Protein AF-A0A5N5SNB0-F1 (afdb_monomer)

Solvent-accessible surface area (backbone atoms only — not comparable to full-atom values): 13650 Å² total; per-residue (Å²): 112,69,72,57,53,54,50,53,53,57,53,58,74,69,56,82,85,88,72,93,45,76,72,58,52,55,52,52,52,50,53,50,48,53,51,53,52,51,54,50,52,39,61,77,66,71,46,56,80,65,54,62,80,66,55,84,82,55,70,69,68,52,46,54,53,51,50,50,51,45,50,52,47,47,58,53,49,76,74,45,53,74,69,44,54,53,51,50,52,55,52,50,61,67,44,28,79,86,66,79,68,40,37,44,65,69,38,56,52,67,38,74,81,45,65,77,42,73,55,48,64,49,55,49,59,66,26,23,80,85,70,80,73,42,31,36,64,67,32,49,52,56,49,54,50,51,26,30,81,86,46,55,64,64,62,35,50,51,53,58,46,52,59,37,23,80,86,69,81,64,43,33,41,64,67,36,49,43,52,52,49,41,52,73,55,51,84,81,53,55,68,72,60,48,48,55,50,45,56,52,50,43,67,72,45,33,81,87,71,82,74,35,35,42,65,70,36,46,43,67,70,52,60,85,48,69,60,55,72,70,51,51,50,95,118

Radius of gyration: 24.6 Å; Cα contacts (8 Å, |Δi|>4): 161; chains: 1; bounding box: 55×51×59 Å

Mean predicted aligned error: 15.31 Å

pLDDT: mean 74.19, std 20.8, range [33.09, 97.38]

Organism: NCBI:txid96803

Foldseek 3Di:
DVVVVVVVVVVVVPDDDPDDDPVVVVVVVVVLVVVVVVVVVCVVVVVVVVVVVPPPDQPPPVVCVSVVVCVVVVVVCVLAPPVRLVVLVVVQVVLPPVPPQWHAPVSVCVDVVLVPPLLNVLLQCQLCPVRPRTHHSVSSVVSVSLQAPPHDLLSVLVSVVSSQVPVPPQWRALVSQLVSVCSVCPPVDDSVVSSVVSQVVQVVQPPVPPRIHGSVSSCVVCVPDCVSVVSHDDD

Structure (mmCIF, N/CA/C/O backbone):
data_AF-A0A5N5SNB0-F1
#
_entry.id   AF-A0A5N5SNB0-F1
#
loop_
_atom_site.group_PDB
_atom_site.id
_atom_site.type_symbol
_atom_site.label_atom_id
_atom_site.label_alt_id
_atom_site.label_comp_id
_atom_site.label_asym_id
_atom_site.label_entity_id
_atom_site.label_seq_id
_atom_site.pdbx_PDB_ins_code
_atom_site.Cartn_x
_atom_site.Cartn_y
_atom_site.Cartn_z
_atom_site.occupancy
_atom_site.B_iso_or_equiv
_atom_site.auth_seq_id
_atom_site.auth_comp_id
_atom_site.auth_asym_id
_atom_site.auth_atom_id
_atom_site.pdbx_PDB_model_num
ATOM 1 N N . MET A 1 1 ? 34.667 -14.784 -41.030 1.00 40.84 1 MET A N 1
ATOM 2 C CA . MET A 1 1 ? 33.613 -15.055 -40.026 1.00 40.84 1 MET A CA 1
ATOM 3 C C . MET A 1 1 ? 34.198 -15.399 -38.649 1.00 40.84 1 MET A C 1
ATOM 5 O O . MET A 1 1 ? 33.886 -14.697 -37.699 1.00 40.84 1 MET A O 1
ATOM 9 N N . PHE A 1 2 ? 35.129 -16.360 -38.533 1.00 33.09 2 PHE A N 1
ATOM 10 C CA . PHE A 1 2 ? 35.811 -16.705 -37.265 1.00 33.09 2 PHE A CA 1
ATOM 11 C C . PHE A 1 2 ? 36.630 -15.559 -36.624 1.00 33.09 2 PHE A C 1
ATOM 13 O O . PHE A 1 2 ? 36.506 -15.313 -35.428 1.00 33.09 2 PHE A O 1
ATOM 20 N N . CYS A 1 3 ? 37.387 -14.775 -37.406 1.00 33.16 3 CYS A N 1
ATOM 21 C CA . CYS A 1 3 ? 38.127 -13.605 -36.888 1.00 33.16 3 CYS A CA 1
ATOM 22 C C . CYS A 1 3 ? 37.228 -12.498 -36.306 1.00 33.16 3 CYS A C 1
ATOM 24 O O . CYS A 1 3 ? 37.671 -11.714 -35.467 1.00 33.16 3 CYS A O 1
ATOM 26 N N . SER A 1 4 ? 35.977 -12.423 -36.762 1.00 39.62 4 SER A N 1
ATOM 27 C CA . SER A 1 4 ? 35.008 -11.408 -36.346 1.00 39.62 4 SER A CA 1
ATOM 28 C C . SER A 1 4 ? 34.413 -11.748 -34.977 1.00 39.62 4 SER A C 1
ATOM 30 O O . SER A 1 4 ? 34.271 -10.867 -34.133 1.00 39.62 4 SER A O 1
ATOM 32 N N . LEU A 1 5 ? 34.147 -13.037 -34.736 1.00 39.22 5 LEU A N 1
ATOM 33 C CA . LEU A 1 5 ? 33.628 -13.548 -33.466 1.00 39.22 5 LEU A CA 1
ATOM 34 C C . LEU A 1 5 ? 34.695 -13.500 -32.361 1.00 39.22 5 LEU A C 1
ATOM 36 O O . LEU A 1 5 ? 34.414 -13.053 -31.253 1.00 39.22 5 LEU A O 1
ATOM 40 N N . GLN A 1 6 ? 35.940 -13.871 -32.687 1.00 39.16 6 GLN A N 1
ATOM 41 C CA . GLN A 1 6 ? 37.065 -13.805 -31.749 1.00 39.16 6 GLN A CA 1
ATOM 42 C C . GLN A 1 6 ? 37.323 -12.357 -31.302 1.00 39.16 6 GLN A C 1
ATOM 44 O O . GLN A 1 6 ? 37.472 -12.104 -30.114 1.00 39.16 6 GLN A O 1
ATOM 49 N N . ARG A 1 7 ? 37.299 -11.382 -32.228 1.00 40.72 7 ARG A N 1
ATOM 50 C CA . ARG A 1 7 ? 37.413 -9.954 -31.876 1.00 40.72 7 ARG A CA 1
ATOM 51 C C . ARG A 1 7 ? 36.266 -9.486 -30.992 1.00 40.72 7 ARG A C 1
ATOM 53 O O . ARG A 1 7 ? 36.529 -8.801 -30.014 1.00 40.72 7 ARG A O 1
ATOM 60 N N . ALA A 1 8 ? 35.029 -9.877 -31.297 1.00 41.31 8 ALA A N 1
ATOM 61 C CA . ALA A 1 8 ? 33.869 -9.496 -30.494 1.00 41.31 8 ALA A CA 1
ATOM 62 C C . ALA A 1 8 ? 33.970 -10.009 -29.044 1.00 41.31 8 ALA A C 1
ATOM 64 O O . ALA A 1 8 ? 33.675 -9.266 -28.109 1.00 41.31 8 ALA A O 1
ATOM 65 N N . LEU A 1 9 ? 34.466 -11.235 -28.849 1.00 40.44 9 LEU A N 1
ATOM 66 C CA . LEU A 1 9 ? 34.679 -11.833 -27.527 1.00 40.44 9 LEU A CA 1
ATOM 67 C C . LEU A 1 9 ? 35.846 -11.180 -26.765 1.00 40.44 9 LEU A C 1
ATOM 69 O O . LEU A 1 9 ? 35.719 -10.890 -25.575 1.00 40.44 9 LEU A O 1
ATOM 73 N N . THR A 1 10 ? 36.955 -10.860 -27.439 1.00 40.66 10 THR A N 1
ATOM 74 C CA . THR A 1 10 ? 38.099 -10.174 -26.809 1.00 40.66 10 THR A CA 1
ATOM 75 C C . THR A 1 10 ? 37.777 -8.722 -26.445 1.00 40.66 10 THR A C 1
ATOM 77 O O . THR A 1 10 ? 38.278 -8.212 -25.443 1.00 40.66 10 THR A O 1
ATOM 80 N N . THR A 1 11 ? 36.925 -8.048 -27.222 1.00 41.19 11 THR A N 1
ATOM 81 C CA . THR A 1 11 ? 36.431 -6.703 -26.895 1.00 41.19 11 THR A CA 1
ATOM 82 C C . THR A 1 11 ? 35.466 -6.742 -25.708 1.00 41.19 11 THR A C 1
ATOM 84 O O . THR A 1 11 ? 35.574 -5.898 -24.823 1.00 41.19 11 THR A O 1
ATOM 87 N N . ALA A 1 12 ? 34.602 -7.760 -25.620 1.00 39.72 12 ALA A N 1
ATOM 88 C CA . ALA A 1 12 ? 33.694 -7.951 -24.487 1.00 39.72 12 ALA A CA 1
ATOM 89 C C . ALA A 1 12 ? 34.433 -8.225 -23.162 1.00 39.72 12 ALA A C 1
ATOM 91 O O . ALA A 1 12 ? 34.017 -7.730 -22.118 1.00 39.72 12 ALA A O 1
ATOM 92 N N . SER A 1 13 ? 35.567 -8.934 -23.200 1.00 37.72 13 SER A N 1
ATOM 93 C CA . SER A 1 13 ? 36.405 -9.197 -22.017 1.00 37.72 13 SER A CA 1
ATOM 94 C C . SER A 1 13 ? 37.092 -7.948 -21.443 1.00 37.72 13 SER A C 1
ATOM 96 O O . SER A 1 13 ? 37.560 -7.994 -20.308 1.00 37.72 13 SER A O 1
ATOM 98 N N . LYS A 1 14 ? 37.196 -6.855 -22.210 1.00 37.34 14 LYS A N 1
ATOM 99 C CA . LYS A 1 14 ? 37.864 -5.607 -21.794 1.00 37.34 14 LYS A CA 1
ATOM 100 C C . LYS A 1 14 ? 36.894 -4.536 -21.286 1.00 37.34 14 LYS A C 1
ATOM 102 O O . LYS A 1 14 ? 37.337 -3.485 -20.829 1.00 37.34 14 LYS A O 1
ATOM 107 N N . CYS A 1 15 ? 35.585 -4.770 -21.373 1.00 37.84 15 CYS A N 1
ATOM 108 C CA . CYS A 1 15 ? 34.585 -3.812 -20.916 1.00 37.84 15 CYS A CA 1
ATOM 109 C C . CYS A 1 15 ? 34.416 -3.904 -19.399 1.00 37.84 15 CYS A C 1
ATOM 111 O O . CYS A 1 15 ? 33.923 -4.897 -18.885 1.00 37.84 15 CYS A O 1
ATOM 113 N N . ASN A 1 16 ? 34.807 -2.849 -18.686 1.00 37.53 16 ASN A N 1
ATOM 114 C CA . ASN A 1 16 ? 34.641 -2.757 -17.240 1.00 37.53 16 ASN A CA 1
ATOM 115 C C . ASN A 1 16 ? 33.139 -2.761 -16.871 1.00 37.53 16 ASN A C 1
ATOM 117 O O . ASN A 1 16 ? 32.352 -1.983 -17.418 1.00 37.53 16 ASN A O 1
ATOM 121 N N . PHE A 1 17 ? 32.735 -3.680 -15.989 1.00 46.22 17 PHE A N 1
ATOM 122 C CA . PHE A 1 17 ? 31.348 -4.142 -15.816 1.00 46.22 17 PHE A CA 1
ATOM 123 C C . PHE A 1 17 ? 30.508 -3.345 -14.796 1.00 46.22 17 PHE A C 1
ATOM 125 O O . PHE A 1 17 ? 29.392 -3.756 -14.483 1.00 46.22 17 PHE A O 1
ATOM 132 N N . SER A 1 18 ? 31.003 -2.208 -14.304 1.00 34.19 18 SER A N 1
ATOM 133 C CA . SER A 1 18 ? 30.496 -1.519 -13.105 1.00 34.19 18 SER A CA 1
ATOM 134 C C . SER A 1 18 ? 29.431 -0.431 -13.320 1.00 34.19 18 SER A C 1
ATOM 136 O O . SER A 1 18 ? 29.100 0.266 -12.373 1.00 34.19 18 SER A O 1
ATOM 138 N N . THR A 1 19 ? 28.869 -0.250 -14.521 1.00 36.38 19 THR A N 1
ATOM 139 C CA . THR A 1 19 ? 27.839 0.790 -14.754 1.00 36.38 19 THR A CA 1
ATOM 140 C C . THR A 1 19 ? 26.625 0.239 -15.501 1.00 36.38 19 THR A C 1
ATOM 142 O O . THR A 1 19 ? 26.726 -0.176 -16.661 1.00 36.38 19 THR A O 1
ATOM 145 N N . PHE A 1 20 ? 25.476 0.222 -14.818 1.00 44.16 20 PHE A N 1
ATOM 146 C CA . PHE A 1 20 ? 24.170 -0.150 -15.358 1.00 44.16 20 PHE A CA 1
ATOM 147 C C . PHE A 1 20 ? 23.554 1.059 -16.067 1.00 44.16 20 PHE A C 1
ATOM 149 O O . PHE A 1 20 ? 23.112 2.007 -15.441 1.00 44.16 20 PHE A O 1
ATOM 156 N N . SER A 1 21 ? 23.558 1.025 -17.398 1.00 36.56 21 SER A N 1
ATOM 157 C CA . SER A 1 21 ? 22.811 1.954 -18.248 1.00 36.56 21 SER A CA 1
ATOM 158 C C . SER A 1 21 ? 21.893 1.126 -19.160 1.00 36.56 21 SER A C 1
ATOM 160 O O . SER A 1 21 ? 22.327 0.056 -19.617 1.00 36.56 21 SER A O 1
ATOM 162 N N . PRO A 1 22 ? 20.658 1.577 -19.455 1.00 42.44 22 PRO A N 1
ATOM 163 C CA . PRO A 1 22 ? 19.682 0.844 -20.271 1.00 42.44 22 PRO A CA 1
ATOM 164 C C . PRO A 1 22 ? 20.228 0.387 -21.634 1.00 42.44 22 PRO A C 1
ATOM 166 O O . PRO A 1 22 ? 19.927 -0.715 -22.098 1.00 42.44 22 PRO A O 1
ATOM 169 N N . ASP A 1 23 ? 21.113 1.179 -22.240 1.00 40.00 23 ASP A N 1
ATOM 170 C CA . ASP A 1 23 ? 21.714 0.869 -23.542 1.00 40.00 23 ASP A CA 1
ATOM 171 C C . ASP A 1 23 ? 22.715 -0.298 -23.461 1.00 40.00 23 ASP A C 1
ATOM 173 O O . ASP A 1 23 ? 22.852 -1.094 -24.396 1.00 40.00 23 ASP A O 1
ATOM 177 N N . LYS A 1 24 ? 23.369 -0.474 -22.305 1.00 40.00 24 LYS A N 1
ATOM 178 C CA . LYS A 1 24 ? 24.275 -1.603 -22.041 1.00 40.00 24 LYS A CA 1
ATOM 179 C C . LYS A 1 24 ? 23.510 -2.892 -21.738 1.00 40.00 24 LYS A C 1
ATOM 181 O O . LYS A 1 24 ? 23.997 -3.966 -22.088 1.00 40.00 24 LYS A O 1
ATOM 186 N N . ILE A 1 25 ? 22.313 -2.803 -21.151 1.00 44.00 25 ILE A N 1
ATOM 187 C CA . ILE A 1 25 ? 21.409 -3.952 -20.963 1.00 44.00 25 ILE A CA 1
ATOM 188 C C . ILE A 1 25 ? 20.973 -4.483 -22.331 1.00 44.00 25 ILE A C 1
ATOM 190 O O . ILE A 1 25 ? 21.093 -5.675 -22.594 1.00 44.00 25 ILE A O 1
ATOM 194 N N . PHE A 1 26 ? 20.595 -3.596 -23.252 1.00 40.91 26 PHE A N 1
ATOM 195 C CA . PHE A 1 26 ? 20.167 -3.986 -24.597 1.00 40.91 26 PHE A CA 1
ATOM 196 C C . PHE A 1 26 ? 21.279 -4.683 -25.401 1.00 40.91 26 PHE A C 1
ATOM 198 O O . PHE A 1 26 ? 21.030 -5.653 -26.124 1.00 40.91 26 PHE A O 1
ATOM 205 N N . LEU A 1 27 ? 22.530 -4.231 -25.247 1.00 41.88 27 LEU A N 1
ATOM 206 C CA . LEU A 1 27 ? 23.689 -4.876 -25.868 1.00 41.88 27 LEU A CA 1
ATOM 207 C C . LEU A 1 27 ? 23.992 -6.248 -25.236 1.00 41.88 27 LEU A C 1
ATOM 209 O O . LEU A 1 27 ? 24.298 -7.196 -25.964 1.00 41.88 27 LEU A O 1
ATOM 213 N N . ARG A 1 28 ? 23.837 -6.381 -23.908 1.00 46.88 28 ARG A N 1
ATOM 214 C CA . ARG A 1 28 ? 23.937 -7.666 -23.188 1.00 46.88 28 ARG A CA 1
ATOM 215 C C . ARG A 1 28 ? 22.891 -8.666 -23.694 1.00 46.88 28 ARG A C 1
ATOM 217 O O . ARG A 1 28 ? 23.252 -9.801 -24.001 1.00 46.88 28 ARG A O 1
ATOM 224 N N . THR A 1 29 ? 21.643 -8.241 -23.896 1.00 49.00 29 THR A N 1
ATOM 225 C CA . THR A 1 29 ? 20.561 -9.100 -24.413 1.00 49.00 29 THR A CA 1
ATOM 226 C C . THR A 1 29 ? 20.799 -9.526 -25.862 1.00 49.00 29 THR A C 1
ATOM 228 O O . THR A 1 29 ? 20.562 -10.683 -26.206 1.00 49.00 29 THR A O 1
ATOM 231 N N . LYS A 1 30 ? 21.344 -8.644 -26.714 1.00 45.22 30 LYS A N 1
ATOM 232 C CA . LYS A 1 30 ? 21.687 -8.987 -28.107 1.00 45.22 30 LYS A CA 1
ATOM 233 C C . LYS A 1 30 ? 22.795 -10.032 -28.203 1.00 45.22 30 LYS A C 1
ATOM 235 O O . LYS A 1 30 ? 22.678 -10.954 -29.003 1.00 45.22 30 LYS A O 1
ATOM 240 N N . ILE A 1 31 ? 23.848 -9.917 -27.392 1.00 52.97 31 ILE A N 1
ATOM 241 C CA . ILE A 1 31 ? 24.943 -10.901 -27.381 1.00 52.97 31 ILE A CA 1
ATOM 242 C C . ILE A 1 31 ? 24.425 -12.260 -26.897 1.00 52.97 31 ILE A C 1
ATOM 244 O O . ILE A 1 31 ? 24.701 -13.275 -27.533 1.00 52.97 31 ILE A O 1
ATOM 248 N N . ILE A 1 32 ? 23.614 -12.278 -25.836 1.00 53.16 32 ILE A N 1
ATOM 249 C CA . ILE A 1 32 ? 23.007 -13.509 -25.311 1.00 53.16 32 ILE A CA 1
ATOM 250 C C . ILE A 1 32 ? 22.068 -14.140 -26.350 1.00 53.16 32 ILE A C 1
ATOM 252 O O . ILE A 1 32 ? 22.183 -15.333 -26.611 1.00 53.16 32 ILE A O 1
ATOM 256 N N . MET A 1 33 ? 21.217 -13.359 -27.026 1.00 48.81 33 MET A N 1
ATOM 257 C CA . MET A 1 33 ? 20.356 -13.870 -28.102 1.00 48.81 33 MET A CA 1
ATOM 258 C C . MET A 1 33 ? 21.150 -14.452 -29.273 1.00 48.81 33 MET A C 1
ATOM 260 O O . MET A 1 33 ? 20.787 -15.512 -29.775 1.00 48.81 33 MET A O 1
ATOM 264 N N . VAL A 1 34 ? 22.237 -13.803 -29.704 1.00 59.25 34 VAL A N 1
ATOM 265 C CA . VAL A 1 34 ? 23.088 -14.320 -30.790 1.00 59.25 34 VAL A CA 1
ATOM 266 C C . VAL A 1 34 ? 23.732 -15.646 -30.386 1.00 59.25 34 VAL A C 1
ATOM 268 O O . VAL A 1 34 ? 23.754 -16.580 -31.186 1.00 59.25 34 VAL A O 1
ATOM 271 N N . VAL A 1 35 ? 24.192 -15.766 -29.138 1.00 60.50 35 VAL A N 1
ATOM 272 C CA . VAL A 1 35 ? 24.746 -17.020 -28.608 1.00 60.50 35 VAL A CA 1
ATOM 273 C C . VAL A 1 35 ? 23.659 -18.099 -28.531 1.00 60.50 35 VAL A C 1
ATOM 275 O O . VAL A 1 35 ? 23.868 -19.201 -29.030 1.00 60.50 35 VAL A O 1
ATOM 278 N N . CYS A 1 36 ? 22.470 -17.793 -28.009 1.00 54.59 36 CYS A N 1
ATOM 279 C CA . CYS A 1 36 ? 21.357 -18.744 -27.928 1.00 54.59 36 CYS A CA 1
ATOM 280 C C . CYS A 1 36 ? 20.865 -19.210 -29.310 1.00 54.59 36 CYS A C 1
ATOM 282 O O . CYS A 1 36 ? 20.613 -20.399 -29.500 1.00 54.59 36 CYS A O 1
ATOM 284 N N . LEU A 1 37 ? 20.763 -18.307 -30.293 1.00 54.84 37 LEU A N 1
ATOM 285 C CA . LEU A 1 37 ? 20.384 -18.647 -31.669 1.00 54.84 37 LEU A CA 1
ATOM 286 C C . LEU A 1 37 ? 21.449 -19.503 -32.357 1.00 54.84 37 LEU A C 1
ATOM 288 O O . LEU A 1 37 ? 21.103 -20.442 -33.070 1.00 54.84 37 LEU A O 1
ATOM 292 N N . TYR A 1 38 ? 22.730 -19.230 -32.104 1.00 61.00 38 TYR A N 1
ATOM 293 C CA . TYR A 1 38 ? 23.832 -20.043 -32.612 1.00 61.00 38 TYR A CA 1
ATOM 294 C C . TYR A 1 38 ? 23.791 -21.469 -32.043 1.00 61.00 38 TYR A C 1
ATOM 296 O O . TYR A 1 38 ? 23.872 -22.433 -32.800 1.00 61.00 38 TYR A O 1
ATOM 304 N N . TYR A 1 39 ? 23.563 -21.624 -30.735 1.00 53.59 39 TYR A N 1
ATOM 305 C CA . TYR A 1 39 ? 23.406 -22.946 -30.118 1.00 53.59 39 TYR A CA 1
ATOM 306 C C . TYR A 1 39 ? 22.156 -23.686 -30.620 1.00 53.59 39 TYR A C 1
ATOM 308 O O . TYR A 1 39 ? 22.228 -24.883 -30.892 1.00 53.59 39 TYR A O 1
ATOM 316 N N . LYS A 1 40 ? 21.032 -22.984 -30.822 1.00 55.12 40 LYS A N 1
ATOM 317 C CA . LYS A 1 40 ? 19.804 -23.560 -31.400 1.00 55.12 40 LYS A CA 1
ATOM 318 C C . LYS A 1 40 ? 20.008 -24.034 -32.843 1.00 55.12 40 LYS A C 1
ATOM 320 O O . LYS A 1 40 ? 19.566 -25.128 -33.186 1.00 55.12 40 LYS A O 1
ATOM 325 N N . TYR A 1 41 ? 20.711 -23.247 -33.659 1.00 59.81 41 TYR A N 1
ATOM 326 C CA . TYR A 1 41 ? 21.074 -23.597 -35.035 1.00 59.81 41 TYR A CA 1
ATOM 327 C C . TYR A 1 41 ? 21.956 -24.851 -35.092 1.00 59.81 41 TYR A C 1
ATOM 329 O O . TYR A 1 41 ? 21.678 -25.775 -35.853 1.00 59.81 41 TYR A O 1
ATOM 337 N N . LEU A 1 42 ? 22.981 -24.924 -34.235 1.00 53.59 42 LEU A N 1
ATOM 338 C CA . LEU A 1 42 ? 23.864 -26.091 -34.155 1.00 53.59 42 LEU A CA 1
ATOM 339 C C . LEU A 1 42 ? 23.107 -27.373 -33.767 1.00 53.59 42 LEU A C 1
ATOM 341 O O . LEU A 1 42 ? 23.396 -28.440 -34.309 1.00 53.59 42 LEU A O 1
ATOM 345 N N . TYR A 1 43 ? 22.113 -27.264 -32.881 1.00 51.19 43 TYR A N 1
ATOM 346 C CA . TYR A 1 43 ? 21.287 -28.395 -32.451 1.00 51.19 43 TYR A CA 1
ATOM 347 C C . TYR A 1 43 ? 20.298 -28.858 -33.534 1.00 51.19 43 TYR A C 1
ATOM 349 O O . TYR A 1 43 ? 20.149 -30.056 -33.762 1.00 51.19 43 TYR A O 1
ATOM 357 N N . GLN A 1 44 ? 19.651 -27.923 -34.242 1.00 51.53 44 GLN A N 1
ATOM 358 C CA . GLN A 1 44 ? 18.681 -28.228 -35.306 1.00 51.53 44 GLN A CA 1
ATOM 359 C C . GLN A 1 44 ? 19.298 -28.851 -36.562 1.00 51.53 44 GLN A C 1
ATOM 361 O O . GLN A 1 44 ? 18.579 -29.448 -37.360 1.00 51.53 44 GLN A O 1
ATOM 366 N N . HIS A 1 45 ? 20.605 -28.708 -36.769 1.00 62.53 45 HIS A N 1
ATOM 367 C CA . HIS A 1 45 ? 21.301 -29.265 -37.932 1.00 62.53 45 HIS A CA 1
ATOM 368 C C . HIS A 1 45 ? 22.199 -30.454 -37.586 1.00 62.53 45 HIS A C 1
ATOM 370 O O . HIS A 1 45 ? 23.086 -30.798 -38.362 1.00 62.53 45 HIS A O 1
ATOM 376 N N . SER A 1 46 ? 21.967 -31.093 -36.430 1.00 51.75 46 SER A N 1
ATOM 377 C CA . SER A 1 46 ? 22.698 -32.285 -35.975 1.00 51.75 46 SER A CA 1
ATOM 378 C C . SER A 1 46 ? 24.226 -32.121 -36.008 1.00 51.75 46 SER A C 1
ATOM 380 O O . SER A 1 46 ? 24.961 -33.102 -36.082 1.00 51.75 46 SER A O 1
ATOM 382 N N . LEU A 1 47 ? 24.723 -30.884 -35.864 1.00 55.00 47 LEU A N 1
ATOM 383 C CA . LEU A 1 47 ? 26.150 -30.552 -35.748 1.00 55.00 47 LEU A CA 1
ATOM 384 C C . LEU A 1 47 ? 26.680 -30.804 -34.321 1.00 55.00 47 LEU A C 1
ATOM 386 O O . LEU A 1 47 ? 27.697 -30.244 -33.914 1.00 55.00 47 LEU A O 1
ATOM 390 N N . ALA A 1 48 ? 26.007 -31.683 -33.571 1.00 49.31 48 ALA A N 1
ATOM 391 C CA . ALA A 1 48 ? 26.370 -32.146 -32.237 1.00 49.31 48 ALA A CA 1
ATOM 392 C C . ALA A 1 48 ? 27.852 -32.554 -32.073 1.00 49.31 48 ALA A C 1
ATOM 394 O O . ALA A 1 48 ? 28.437 -32.158 -31.065 1.00 49.31 48 ALA A O 1
ATOM 395 N N . PRO A 1 49 ? 28.521 -33.229 -33.036 1.00 50.38 49 PRO A N 1
ATOM 396 C CA . PRO A 1 49 ? 29.934 -33.586 -32.866 1.00 50.38 49 PRO A CA 1
ATOM 397 C C . PRO A 1 49 ? 30.903 -32.386 -32.858 1.00 50.38 49 PRO A C 1
ATOM 399 O O . PRO A 1 49 ? 32.040 -32.525 -32.419 1.00 50.38 49 PRO A O 1
ATOM 402 N N . TYR A 1 50 ? 30.480 -31.185 -33.277 1.00 49.75 50 TYR A N 1
ATOM 403 C CA . TYR A 1 50 ? 31.286 -29.960 -33.142 1.00 49.75 50 TYR A CA 1
ATOM 404 C C . TYR A 1 50 ? 31.109 -29.259 -31.782 1.00 49.75 50 TYR A C 1
ATOM 406 O O . TYR A 1 50 ? 31.920 -28.401 -31.429 1.00 49.75 50 TYR A O 1
ATOM 414 N N . ILE A 1 51 ? 30.082 -29.627 -31.006 1.00 48.44 51 ILE A N 1
ATOM 415 C CA . ILE A 1 51 ? 29.830 -29.103 -29.652 1.00 48.44 51 ILE A CA 1
ATOM 416 C C . ILE A 1 51 ? 30.841 -29.695 -28.654 1.00 48.44 51 ILE A C 1
ATOM 418 O O . ILE A 1 51 ? 31.302 -28.991 -27.754 1.00 48.44 51 ILE A O 1
ATOM 422 N N . GLU A 1 52 ? 31.268 -30.946 -28.854 1.00 45.62 52 GLU A N 1
ATOM 423 C CA . GLU A 1 52 ? 32.225 -31.628 -27.968 1.00 45.62 52 GLU A CA 1
ATOM 424 C C . GLU A 1 52 ? 33.634 -31.015 -27.995 1.00 45.62 52 GLU A C 1
ATOM 426 O O . GLU A 1 52 ? 34.305 -30.976 -26.965 1.00 45.62 52 GLU A O 1
ATOM 431 N N . ILE A 1 53 ? 34.065 -30.436 -29.123 1.00 48.78 53 ILE A N 1
ATOM 432 C CA . ILE A 1 53 ? 35.408 -29.840 -29.258 1.00 48.78 53 ILE A CA 1
ATOM 433 C C . ILE A 1 53 ? 35.552 -28.555 -28.417 1.00 48.78 53 ILE A C 1
ATOM 435 O O . ILE A 1 53 ? 36.643 -28.225 -27.958 1.00 48.78 53 ILE A O 1
ATOM 439 N N . TYR A 1 54 ? 34.452 -27.845 -28.147 1.00 45.72 54 TYR A N 1
ATOM 440 C CA . TYR A 1 54 ? 34.453 -26.597 -27.370 1.00 45.72 54 TYR A CA 1
ATOM 441 C C . TYR A 1 54 ? 34.123 -26.792 -25.878 1.00 45.72 54 TYR A C 1
ATOM 443 O O . TYR A 1 54 ? 34.073 -25.824 -25.113 1.00 45.72 54 TYR A O 1
ATOM 451 N N . SER A 1 55 ? 33.930 -28.038 -25.436 1.00 42.69 55 SER A N 1
ATOM 452 C CA . SER A 1 55 ? 33.399 -28.369 -24.109 1.00 42.69 55 SER A CA 1
ATOM 453 C C . SER A 1 55 ? 34.415 -28.295 -22.955 1.00 42.69 55 SER A C 1
ATOM 455 O O . SER A 1 55 ? 34.011 -28.438 -21.799 1.00 42.69 55 SER A O 1
ATOM 457 N N . SER A 1 56 ? 35.713 -28.068 -23.189 1.00 48.22 56 SER A N 1
ATOM 458 C CA . SER A 1 56 ? 36.715 -28.246 -22.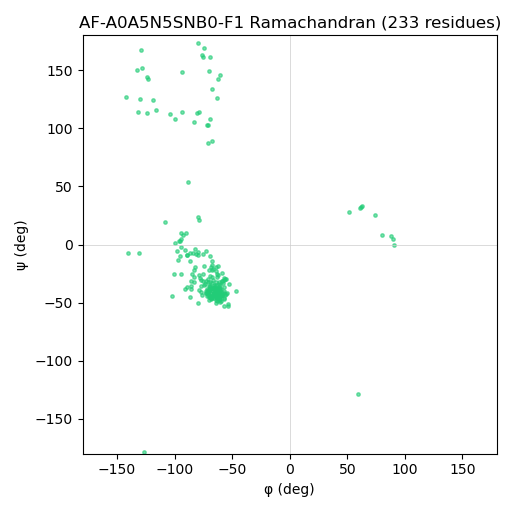121 1.00 48.22 56 SER A CA 1
ATOM 459 C C . SER A 1 56 ? 37.107 -26.997 -21.320 1.00 48.22 56 SER A C 1
ATOM 461 O O . SER A 1 56 ? 37.991 -27.117 -20.476 1.00 48.22 56 SER A O 1
ATOM 463 N N . LEU A 1 57 ? 36.498 -25.815 -21.515 1.00 47.41 57 LEU A N 1
ATOM 464 C CA . LEU A 1 57 ? 36.953 -24.623 -20.764 1.00 47.41 57 LEU A CA 1
ATOM 465 C C . LEU A 1 57 ? 35.885 -23.644 -20.244 1.00 47.41 57 LEU A C 1
ATOM 467 O O . LEU A 1 57 ? 36.228 -22.743 -19.489 1.00 47.41 57 LEU A O 1
ATOM 471 N N . ILE A 1 58 ? 34.599 -23.785 -20.591 1.00 49.09 58 ILE A N 1
ATOM 472 C CA . ILE A 1 58 ? 33.592 -22.736 -20.289 1.00 49.09 58 ILE A CA 1
ATOM 473 C C . ILE A 1 58 ? 32.310 -23.266 -19.612 1.00 49.09 58 ILE A C 1
ATOM 475 O O . ILE A 1 58 ? 31.480 -22.498 -19.132 1.00 49.09 58 ILE A O 1
ATOM 479 N N . HIS A 1 59 ? 32.133 -24.580 -19.480 1.00 50.62 59 HIS A N 1
ATOM 480 C CA . HIS A 1 59 ? 30.779 -25.130 -19.364 1.00 50.62 59 HIS A CA 1
ATOM 481 C C . HIS A 1 59 ? 30.145 -25.190 -17.961 1.00 50.62 59 HIS A C 1
ATOM 483 O O . HIS A 1 59 ? 28.963 -25.494 -17.864 1.00 50.62 59 HIS A O 1
ATOM 489 N N . LYS A 1 60 ? 30.860 -24.888 -16.866 1.00 47.16 60 LYS A N 1
ATOM 490 C CA . LYS A 1 60 ? 30.271 -25.006 -15.509 1.00 47.16 60 LYS A CA 1
ATOM 491 C C . LYS A 1 60 ? 29.850 -23.673 -14.883 1.00 47.16 60 LYS A C 1
ATOM 493 O O . LYS A 1 60 ? 28.738 -23.574 -14.378 1.00 47.16 60 LYS A O 1
ATOM 498 N N . HIS A 1 61 ? 30.674 -22.630 -14.976 1.00 44.00 61 HIS A N 1
ATOM 499 C CA . HIS A 1 61 ? 30.351 -21.327 -14.373 1.00 44.00 61 HIS A CA 1
ATOM 500 C C . HIS A 1 61 ? 29.503 -20.426 -15.277 1.00 44.00 61 HIS A C 1
ATOM 502 O O . HIS A 1 61 ? 28.588 -19.757 -14.805 1.00 44.00 61 HIS A O 1
ATOM 508 N N . ILE A 1 62 ? 29.760 -20.439 -16.587 1.00 49.25 62 ILE A N 1
ATOM 509 C CA . ILE A 1 62 ? 29.018 -19.608 -17.542 1.00 49.25 62 ILE A CA 1
ATOM 510 C C . ILE A 1 62 ? 27.623 -20.186 -17.801 1.00 49.25 62 ILE A C 1
ATOM 512 O O . ILE A 1 62 ? 26.681 -19.420 -17.960 1.00 49.25 62 ILE A O 1
ATOM 516 N N . PHE A 1 63 ? 27.453 -21.510 -17.742 1.00 47.28 63 PHE A N 1
ATOM 517 C CA . PHE A 1 63 ? 26.134 -22.135 -17.847 1.00 47.28 63 PHE A CA 1
ATOM 518 C C . PHE A 1 63 ? 25.217 -21.720 -16.689 1.00 47.28 63 PHE A C 1
ATOM 520 O O . P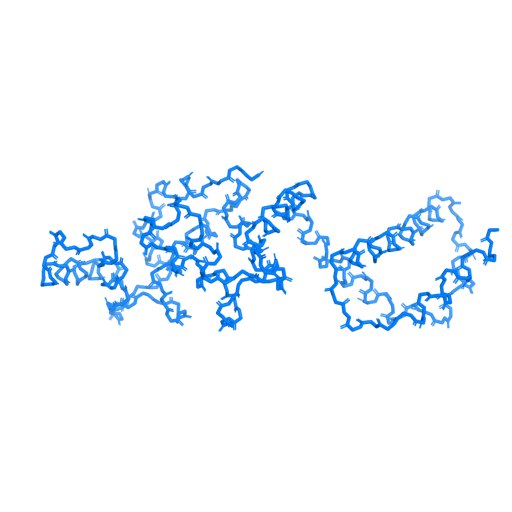HE A 1 63 ? 24.101 -21.298 -16.940 1.00 47.28 63 PHE A O 1
ATOM 527 N N . PHE A 1 64 ? 25.690 -21.722 -15.439 1.00 46.50 64 PHE A N 1
ATOM 528 C CA . PHE A 1 64 ? 24.875 -21.278 -14.299 1.00 46.50 64 PHE A CA 1
ATOM 529 C C . PHE A 1 64 ? 24.532 -19.782 -14.342 1.00 46.50 64 PHE A C 1
ATOM 531 O O . PHE A 1 64 ? 23.413 -19.401 -14.014 1.00 46.50 64 PHE A O 1
ATOM 538 N N . LEU A 1 65 ? 25.460 -18.933 -14.794 1.00 50.53 65 LEU A N 1
ATOM 539 C CA . LEU A 1 65 ? 25.221 -17.493 -14.924 1.00 50.53 65 LEU A CA 1
ATOM 540 C C . LEU A 1 65 ? 24.287 -17.159 -16.093 1.00 50.53 65 LEU A C 1
ATOM 542 O O . LEU A 1 65 ? 23.390 -16.336 -15.938 1.00 50.53 65 LEU A O 1
ATOM 546 N N . ILE A 1 66 ? 24.459 -17.813 -17.244 1.00 53.84 66 ILE A N 1
ATOM 547 C CA . ILE A 1 66 ? 23.598 -17.619 -18.416 1.00 53.84 66 ILE A CA 1
ATOM 548 C C . ILE A 1 66 ? 22.224 -18.229 -18.168 1.00 53.84 66 ILE A C 1
ATOM 550 O O . ILE A 1 66 ? 21.239 -17.576 -18.472 1.00 53.84 66 ILE A O 1
ATOM 554 N N . PHE A 1 67 ? 22.127 -19.428 -17.592 1.00 50.88 67 PHE A N 1
ATOM 555 C CA . PHE A 1 67 ? 20.846 -20.087 -17.336 1.00 50.88 67 PHE A CA 1
ATOM 556 C C . PHE A 1 67 ? 20.106 -19.451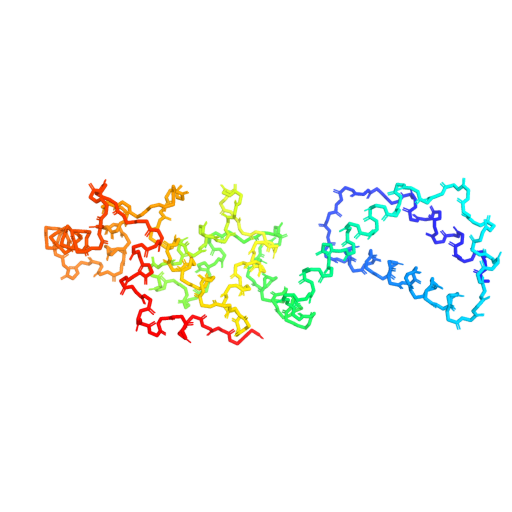 -16.157 1.00 50.88 67 PHE A C 1
ATOM 558 O O . PHE A 1 67 ? 18.895 -19.316 -16.222 1.00 50.88 67 PHE A O 1
ATOM 565 N N . GLY A 1 68 ? 20.809 -18.983 -15.121 1.00 52.69 68 GLY A N 1
ATOM 566 C CA . GLY A 1 68 ? 20.215 -18.231 -14.012 1.00 52.69 68 GLY A CA 1
ATOM 567 C C . GLY A 1 68 ? 19.716 -16.852 -14.442 1.00 52.69 68 GLY A C 1
ATOM 568 O O . GLY A 1 68 ? 18.575 -16.500 -14.157 1.00 52.69 68 GLY A O 1
ATOM 569 N N . ALA A 1 69 ? 20.517 -16.096 -15.201 1.00 54.00 69 ALA A N 1
ATOM 570 C CA . ALA A 1 69 ? 20.091 -14.810 -15.750 1.00 54.00 69 ALA A CA 1
ATOM 571 C C . ALA A 1 69 ? 19.019 -14.972 -16.838 1.00 54.00 69 ALA A C 1
ATOM 573 O O . ALA A 1 69 ? 18.103 -14.161 -16.894 1.00 54.00 69 ALA A O 1
ATOM 574 N N . TRP A 1 70 ? 19.086 -16.021 -17.666 1.00 51.53 70 TRP A N 1
ATOM 575 C CA . TRP A 1 70 ? 18.058 -16.351 -18.655 1.00 51.53 70 TRP A CA 1
ATOM 576 C C . TRP A 1 70 ? 16.772 -16.823 -17.992 1.00 51.53 70 TRP A C 1
ATOM 578 O O . TRP A 1 70 ? 15.726 -16.365 -18.402 1.00 51.53 70 TRP A O 1
ATOM 588 N N . TYR A 1 71 ? 16.817 -17.652 -16.948 1.00 51.22 71 TYR A N 1
ATOM 589 C CA . TYR A 1 71 ? 15.629 -18.083 -16.209 1.00 51.22 71 TYR A CA 1
ATOM 590 C C . TYR A 1 71 ? 14.999 -16.923 -15.437 1.00 51.22 71 TYR A C 1
ATOM 592 O O . TYR A 1 71 ? 13.783 -16.786 -15.439 1.00 51.22 71 TYR A O 1
ATOM 600 N N . MET A 1 72 ? 15.809 -16.043 -14.839 1.00 51.28 72 MET A N 1
ATOM 601 C CA . MET A 1 72 ? 15.320 -14.834 -14.174 1.00 51.28 72 MET A CA 1
ATOM 602 C C . MET A 1 72 ? 14.741 -13.832 -15.182 1.00 51.28 72 MET A C 1
ATOM 604 O O . MET A 1 72 ? 13.671 -13.292 -14.936 1.00 51.28 72 MET A O 1
ATOM 608 N N . TRP A 1 73 ? 15.385 -13.634 -16.338 1.00 51.56 73 TRP A N 1
ATOM 609 C CA . TRP A 1 73 ? 14.885 -12.790 -17.431 1.00 51.56 73 TRP A CA 1
ATOM 610 C C . TRP A 1 73 ? 13.669 -13.403 -18.132 1.00 51.56 73 TRP A C 1
ATOM 612 O O . TRP A 1 73 ? 12.762 -12.678 -18.501 1.00 51.56 73 TRP A O 1
ATOM 622 N N . PHE A 1 74 ? 13.607 -14.725 -18.284 1.00 44.94 74 PHE A N 1
ATOM 623 C CA . PHE A 1 74 ? 12.470 -15.459 -18.842 1.00 44.94 74 PHE A CA 1
ATOM 624 C C . PHE A 1 74 ? 11.274 -15.390 -17.889 1.00 44.94 74 PHE A C 1
ATOM 626 O O . PHE A 1 74 ? 10.196 -15.011 -18.323 1.00 44.94 74 PHE A O 1
ATOM 633 N N . LYS A 1 75 ? 11.477 -15.583 -16.575 1.00 50.47 75 LYS A N 1
ATOM 634 C CA . LYS A 1 75 ? 10.438 -15.319 -15.563 1.00 50.47 75 LYS A CA 1
ATOM 635 C C . LYS A 1 75 ? 9.969 -13.862 -15.570 1.00 50.47 75 LYS A C 1
ATOM 637 O O . LYS A 1 75 ? 8.787 -13.620 -15.371 1.00 50.47 75 LYS A O 1
ATOM 642 N N . LEU A 1 76 ? 10.876 -12.904 -15.779 1.00 47.50 76 LEU A N 1
ATOM 643 C CA . LEU A 1 76 ? 10.530 -11.481 -15.850 1.00 47.50 76 LEU A CA 1
ATOM 644 C C . LEU A 1 76 ? 9.780 -11.137 -17.154 1.00 47.50 76 LEU A C 1
ATOM 646 O O . LEU A 1 76 ? 8.834 -10.357 -17.125 1.00 47.50 76 LEU A O 1
ATOM 650 N N . CYS A 1 77 ? 10.167 -11.741 -18.283 1.00 45.34 77 CYS A N 1
ATOM 651 C CA . CYS A 1 77 ? 9.531 -11.572 -19.594 1.00 45.34 77 CYS A CA 1
ATOM 652 C C . CYS A 1 77 ? 8.191 -12.306 -19.732 1.00 45.34 77 CYS A C 1
ATOM 654 O O . CYS A 1 77 ? 7.362 -11.875 -20.526 1.00 45.34 77 CYS A O 1
ATOM 656 N N . ASP A 1 78 ? 7.957 -13.378 -18.976 1.00 48.75 78 ASP A N 1
ATOM 657 C CA . ASP A 1 78 ? 6.664 -14.072 -18.968 1.00 48.75 78 ASP A CA 1
ATOM 658 C C . ASP A 1 78 ? 5.583 -13.286 -18.200 1.00 48.75 78 ASP A C 1
ATOM 660 O O . ASP A 1 78 ? 4.390 -13.512 -18.406 1.00 48.75 78 ASP A O 1
ATOM 664 N N . LEU A 1 79 ? 5.983 -12.336 -17.344 1.00 49.56 79 LEU A N 1
ATOM 665 C CA . LEU A 1 79 ? 5.072 -11.539 -16.516 1.00 49.56 79 LEU A CA 1
ATOM 666 C C . LEU A 1 79 ? 4.685 -10.187 -17.138 1.00 49.56 79 LEU A C 1
ATOM 668 O O . LEU A 1 79 ? 3.598 -9.692 -16.845 1.00 49.56 79 LEU A O 1
ATOM 672 N N . VAL A 1 80 ? 5.513 -9.610 -18.017 1.00 54.06 80 VAL A N 1
ATOM 673 C CA . VAL A 1 80 ? 5.277 -8.289 -18.635 1.00 54.06 80 VAL A CA 1
ATOM 674 C C . VAL A 1 80 ? 5.730 -8.317 -20.098 1.00 54.06 80 VAL A C 1
ATOM 676 O O . VAL A 1 80 ? 6.865 -8.692 -20.394 1.00 54.06 80 VAL A O 1
ATOM 679 N N . ASP A 1 81 ? 4.852 -7.927 -21.027 1.00 69.25 81 ASP A N 1
ATOM 680 C CA . ASP A 1 81 ? 5.151 -7.945 -22.467 1.00 69.25 81 ASP A CA 1
ATOM 681 C C . ASP A 1 81 ? 6.329 -7.000 -22.793 1.00 69.25 81 ASP A C 1
ATOM 683 O O . ASP A 1 81 ? 6.460 -5.916 -22.221 1.00 69.25 81 ASP A O 1
ATOM 687 N N . ALA A 1 82 ? 7.211 -7.365 -23.728 1.00 73.00 82 ALA A N 1
ATOM 688 C CA . ALA A 1 82 ? 8.380 -6.545 -24.071 1.00 73.00 82 ALA A CA 1
ATOM 689 C C . ALA A 1 82 ? 7.975 -5.140 -24.560 1.00 73.00 82 ALA A C 1
ATOM 691 O O . ALA A 1 82 ? 8.677 -4.150 -24.320 1.00 73.00 82 ALA A O 1
ATOM 692 N N . ASP A 1 83 ? 6.816 -5.042 -25.211 1.00 77.50 83 ASP A N 1
ATOM 693 C CA . ASP A 1 83 ? 6.221 -3.775 -25.623 1.00 77.50 83 ASP A CA 1
ATOM 694 C C . ASP A 1 83 ? 5.638 -2.969 -24.457 1.00 77.50 83 ASP A C 1
ATOM 696 O O . ASP A 1 83 ? 5.667 -1.735 -24.487 1.00 77.50 83 ASP A O 1
ATOM 700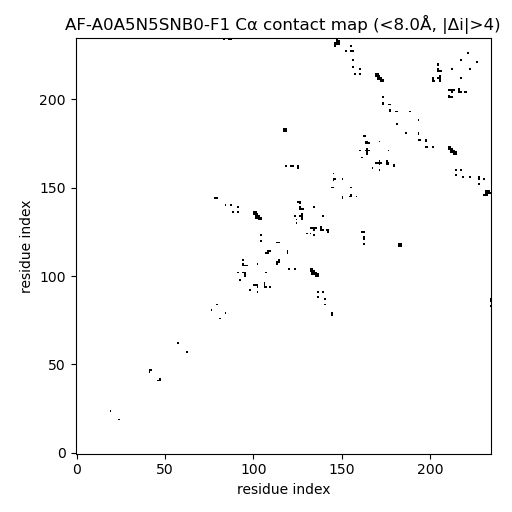 N N . GLU A 1 84 ? 5.149 -3.637 -23.418 1.00 75.38 84 GLU A N 1
ATOM 701 C CA . GLU A 1 84 ? 4.674 -3.030 -22.173 1.00 75.38 84 GLU A CA 1
ATOM 702 C C . GLU A 1 84 ? 5.848 -2.453 -21.370 1.00 75.38 84 GLU A C 1
ATOM 704 O O . GLU A 1 84 ? 5.837 -1.262 -21.054 1.00 75.38 84 GLU A O 1
ATOM 709 N N . ILE A 1 85 ? 6.936 -3.213 -21.188 1.00 80.75 85 ILE A N 1
ATOM 710 C CA . ILE A 1 85 ? 8.176 -2.721 -20.554 1.00 80.75 85 ILE A CA 1
ATOM 711 C C . ILE A 1 85 ? 8.721 -1.504 -21.309 1.00 80.75 85 ILE A C 1
ATOM 713 O O . ILE A 1 85 ? 9.134 -0.514 -20.705 1.00 80.75 85 ILE A O 1
ATOM 717 N N . ARG A 1 86 ? 8.693 -1.529 -22.648 1.00 82.44 86 ARG A N 1
ATOM 718 C CA . ARG A 1 86 ? 9.135 -0.396 -23.473 1.00 82.44 86 ARG A CA 1
ATOM 719 C C . ARG A 1 86 ? 8.259 0.844 -23.278 1.00 82.44 86 ARG A C 1
ATOM 721 O O . ARG A 1 86 ? 8.785 1.958 -23.274 1.00 82.44 86 ARG A O 1
ATOM 728 N N . ARG A 1 87 ? 6.939 0.682 -23.151 1.00 84.19 87 ARG A N 1
ATOM 729 C CA . ARG A 1 87 ? 6.002 1.787 -22.884 1.00 84.19 87 ARG A CA 1
ATOM 730 C C . ARG A 1 87 ? 6.204 2.359 -21.483 1.00 84.19 87 ARG A C 1
ATOM 732 O O . ARG A 1 87 ? 6.312 3.577 -21.352 1.00 84.19 87 ARG A O 1
ATOM 739 N N . LEU A 1 88 ? 6.348 1.500 -20.477 1.00 85.00 88 LEU A N 1
ATOM 740 C CA . LEU A 1 88 ? 6.652 1.897 -19.103 1.00 85.00 88 LEU A CA 1
ATOM 741 C C . LEU A 1 88 ? 8.003 2.613 -19.004 1.00 85.00 88 LEU A C 1
ATOM 743 O O . LEU A 1 88 ? 8.077 3.673 -18.397 1.00 85.00 88 LEU A O 1
ATOM 747 N N . GLY A 1 89 ? 9.035 2.137 -19.705 1.00 86.69 89 GLY A N 1
ATOM 748 C CA . GLY A 1 89 ? 10.340 2.805 -19.772 1.00 86.69 89 GLY A CA 1
ATOM 749 C C . GLY A 1 89 ? 10.287 4.216 -20.360 1.00 86.69 89 GLY A C 1
ATOM 750 O O . GLY A 1 89 ? 11.013 5.099 -19.911 1.00 86.69 89 GLY A O 1
ATOM 751 N N . LYS A 1 90 ? 9.402 4.472 -21.334 1.00 88.50 90 LYS A N 1
ATOM 752 C CA . LYS A 1 90 ? 9.175 5.836 -21.845 1.00 88.50 90 LYS A CA 1
ATOM 753 C C . LYS A 1 90 ? 8.473 6.730 -20.824 1.00 88.50 90 LYS A C 1
ATOM 755 O O . LYS A 1 90 ? 8.767 7.919 -20.790 1.00 88.50 90 LYS A O 1
ATOM 760 N N . ARG A 1 91 ? 7.539 6.182 -20.038 1.00 87.44 91 ARG A N 1
ATOM 761 C CA . ARG A 1 91 ? 6.848 6.924 -18.971 1.00 87.44 91 ARG A CA 1
ATOM 762 C C . ARG A 1 91 ? 7.811 7.258 -17.836 1.00 87.44 91 ARG A C 1
ATOM 764 O O . ARG A 1 91 ? 7.881 8.419 -17.467 1.00 87.44 91 ARG A O 1
ATOM 771 N N . PHE A 1 92 ? 8.602 6.283 -17.387 1.00 90.06 92 PHE A N 1
ATOM 772 C CA . PHE A 1 92 ? 9.620 6.464 -16.353 1.00 90.06 92 PHE A CA 1
ATOM 773 C C . PHE A 1 92 ? 10.577 7.608 -16.702 1.00 90.06 92 PHE A C 1
ATOM 775 O O . PHE A 1 92 ? 10.651 8.583 -15.974 1.00 90.06 92 PHE A O 1
ATOM 782 N N . ARG A 1 93 ? 11.185 7.586 -17.897 1.00 90.88 93 ARG A N 1
ATOM 783 C CA . ARG A 1 93 ? 12.084 8.664 -18.362 1.00 90.88 93 ARG A CA 1
ATOM 784 C C . ARG A 1 93 ? 11.430 10.037 -18.514 1.00 90.88 93 ARG A C 1
ATOM 786 O O . ARG A 1 93 ? 12.127 11.023 -18.694 1.00 90.88 93 ARG A O 1
ATOM 793 N N . LYS A 1 94 ? 10.101 10.097 -18.602 1.00 90.38 94 LYS A N 1
ATOM 794 C CA . LYS A 1 94 ? 9.378 11.370 -18.667 1.00 90.38 94 LYS A CA 1
ATOM 795 C C . LYS A 1 94 ? 9.160 11.949 -17.266 1.00 90.38 94 LYS A C 1
ATOM 797 O O . LYS A 1 94 ? 9.000 13.159 -17.155 1.00 90.38 94 LYS A O 1
ATOM 802 N N . LEU A 1 95 ? 9.094 11.082 -16.256 1.00 90.00 95 LEU A N 1
ATOM 803 C CA . LEU A 1 95 ? 8.940 11.447 -14.851 1.00 90.00 95 LEU A CA 1
ATOM 804 C C . LEU A 1 95 ? 10.285 11.739 -14.188 1.00 90.00 95 LEU A C 1
ATOM 806 O O . LEU A 1 95 ? 10.341 12.651 -13.383 1.00 90.00 95 LEU A O 1
ATOM 810 N N . ASP A 1 96 ? 11.333 11.011 -14.574 1.00 92.69 96 ASP A N 1
ATOM 811 C CA . ASP A 1 96 ? 12.724 11.219 -14.156 1.00 92.69 96 ASP A CA 1
ATOM 812 C C . ASP A 1 96 ? 13.261 12.499 -14.823 1.00 92.69 96 ASP A C 1
ATOM 814 O O . ASP A 1 96 ? 13.744 12.490 -15.962 1.00 92.69 96 ASP A O 1
ATOM 818 N N . LEU A 1 97 ? 13.037 13.638 -14.164 1.00 92.00 97 LEU A N 1
ATOM 819 C CA . LEU A 1 97 ? 13.326 14.976 -14.682 1.00 92.00 97 LEU A CA 1
ATOM 820 C C . LEU A 1 97 ? 14.817 15.282 -14.589 1.00 92.00 97 LEU A C 1
ATOM 822 O O . LEU A 1 97 ? 15.366 15.958 -15.469 1.00 92.00 97 LEU A O 1
ATOM 826 N N . ASP A 1 98 ? 15.467 14.799 -13.534 1.00 92.25 98 ASP A N 1
ATOM 827 C CA . ASP A 1 98 ? 16.886 15.023 -13.287 1.00 92.25 98 ASP A CA 1
ATOM 828 C C . ASP A 1 98 ? 17.796 13.955 -13.923 1.00 92.25 98 ASP A C 1
ATOM 830 O O . ASP A 1 98 ? 18.998 14.186 -14.072 1.00 92.25 98 ASP A O 1
ATOM 834 N N . ASN A 1 99 ? 17.219 12.872 -14.455 1.00 91.56 99 ASN A N 1
ATOM 835 C CA . ASN A 1 99 ? 17.913 11.723 -15.046 1.00 91.56 99 ASN A CA 1
ATOM 836 C C . ASN A 1 99 ? 18.811 10.990 -14.038 1.00 91.56 99 ASN A C 1
ATOM 838 O O . ASN A 1 99 ? 19.861 10.453 -14.418 1.00 91.56 99 ASN A O 1
ATOM 842 N N . SER A 1 100 ? 18.413 10.972 -12.767 1.00 91.88 100 SER A N 1
ATOM 843 C CA . SER A 1 100 ? 19.052 10.207 -11.691 1.00 91.88 100 SER A CA 1
ATOM 844 C C . SER A 1 100 ? 18.968 8.696 -11.931 1.00 91.88 100 SER A C 1
ATOM 846 O O . SER A 1 100 ? 19.883 7.954 -11.559 1.00 91.88 100 SER A O 1
ATOM 848 N N . GLY A 1 101 ? 17.934 8.239 -12.646 1.00 90.00 101 GLY A N 1
ATOM 849 C CA . GLY A 1 101 ? 17.637 6.824 -12.863 1.00 90.00 101 GLY A CA 1
ATOM 850 C C . GLY A 1 101 ? 16.725 6.210 -11.797 1.00 90.00 101 GLY A C 1
ATOM 851 O O . GLY A 1 101 ? 16.455 5.005 -11.866 1.00 90.00 101 GLY A O 1
ATOM 852 N N . SER A 1 102 ? 16.236 7.029 -10.873 1.00 93.56 102 SER A N 1
ATOM 853 C CA . SER A 1 102 ? 15.228 6.750 -9.851 1.00 93.56 102 SER A CA 1
ATOM 854 C C . SER A 1 102 ? 14.148 7.841 -9.908 1.00 93.56 102 SER A C 1
ATOM 856 O O . SER A 1 102 ? 14.279 8.811 -10.648 1.00 93.56 102 SER A O 1
ATOM 858 N N . LEU A 1 103 ? 13.020 7.632 -9.231 1.00 93.62 103 LEU A N 1
ATOM 859 C CA . LEU A 1 103 ? 11.944 8.616 -9.133 1.00 93.62 103 LEU A CA 1
ATOM 860 C C . LEU A 1 103 ? 11.778 9.044 -7.682 1.00 93.62 103 LEU A C 1
ATOM 862 O O . LEU A 1 103 ? 11.376 8.243 -6.836 1.00 93.62 103 LEU A O 1
ATOM 866 N N . SER A 1 104 ? 12.037 10.317 -7.427 1.00 93.56 104 SER A N 1
ATOM 867 C CA . SER A 1 104 ? 11.779 10.966 -6.144 1.00 93.56 104 SER A CA 1
ATOM 868 C C . SER A 1 104 ? 10.287 11.254 -5.937 1.00 93.56 104 SER A C 1
ATOM 870 O O . SER A 1 104 ? 9.489 11.306 -6.883 1.00 93.56 104 SER A O 1
ATOM 872 N N . VAL A 1 105 ? 9.886 11.488 -4.683 1.00 90.94 105 VAL A N 1
ATOM 873 C CA . VAL A 1 105 ? 8.506 11.877 -4.342 1.00 90.94 105 VAL A CA 1
ATOM 874 C C . VAL A 1 105 ? 8.100 13.148 -5.094 1.00 90.94 105 VAL A C 1
ATOM 876 O O . VAL A 1 105 ? 6.983 13.244 -5.607 1.00 90.94 105 VAL A O 1
ATOM 879 N N . GLU A 1 106 ? 9.008 14.112 -5.216 1.00 91.44 106 GLU A N 1
ATOM 880 C CA . GLU A 1 106 ? 8.792 15.368 -5.930 1.00 91.44 106 GLU A CA 1
ATOM 881 C C . GLU A 1 106 ? 8.505 15.142 -7.420 1.00 91.44 106 GLU A C 1
ATOM 883 O O . GLU A 1 106 ? 7.630 15.800 -7.991 1.00 91.44 106 GLU A O 1
ATOM 888 N N . GLU A 1 107 ? 9.188 14.186 -8.048 1.00 93.00 107 GLU A N 1
ATOM 889 C CA . GLU A 1 107 ? 8.980 13.828 -9.451 1.00 93.00 107 GLU A CA 1
ATOM 890 C C . GLU A 1 107 ? 7.640 13.133 -9.680 1.00 93.00 107 GLU A C 1
ATOM 892 O O . GLU A 1 107 ? 6.940 13.462 -10.643 1.00 93.00 107 GLU A O 1
ATOM 897 N N . PHE A 1 108 ? 7.200 12.259 -8.770 1.00 88.38 108 PHE A N 1
ATOM 898 C CA . PHE A 1 108 ? 5.829 11.737 -8.800 1.00 88.38 108 PHE A CA 1
ATOM 899 C C . PHE A 1 108 ? 4.795 12.855 -8.629 1.00 88.38 108 PHE A C 1
ATOM 901 O O . PHE A 1 108 ? 3.810 12.919 -9.369 1.00 88.38 108 PHE A O 1
ATOM 908 N N . MET A 1 109 ? 5.038 13.781 -7.702 1.00 87.81 109 MET A N 1
ATOM 909 C CA . MET A 1 109 ? 4.155 14.917 -7.429 1.00 87.81 109 MET A CA 1
ATOM 910 C C . MET A 1 109 ? 4.194 15.994 -8.522 1.00 87.81 109 MET A C 1
ATOM 912 O O . MET A 1 109 ? 3.377 16.914 -8.496 1.00 87.81 109 MET A O 1
ATOM 916 N N . SER A 1 110 ? 5.072 15.880 -9.524 1.00 88.44 110 SER A N 1
ATOM 917 C CA . SER A 1 110 ? 5.040 16.734 -10.718 1.00 88.44 110 SER A CA 1
ATOM 918 C C . SER A 1 110 ? 3.795 16.494 -11.583 1.00 88.44 110 SER A C 1
ATOM 920 O O . SER A 1 110 ? 3.397 17.381 -12.343 1.00 88.44 110 SER A O 1
ATOM 922 N N . LEU A 1 111 ? 3.151 15.326 -11.446 1.00 85.56 111 LEU A N 1
ATOM 923 C CA . LEU A 1 111 ? 1.901 14.984 -12.119 1.00 85.56 111 LEU A CA 1
ATOM 924 C C . LEU A 1 111 ? 0.702 15.630 -11.404 1.00 85.56 111 LEU A C 1
ATOM 926 O O . LEU A 1 111 ? 0.376 15.229 -10.281 1.00 85.56 111 LEU A O 1
ATOM 930 N N . PRO A 1 112 ? -0.013 16.579 -12.039 1.00 83.06 112 PRO A N 1
ATOM 931 C CA . PRO A 1 112 ? -1.157 17.252 -11.419 1.00 83.06 112 PRO A CA 1
ATOM 932 C C . PRO A 1 112 ? -2.259 16.289 -10.960 1.00 83.06 112 PRO A C 1
ATOM 934 O O . PRO A 1 112 ? -2.946 16.549 -9.974 1.00 83.06 112 PRO A O 1
ATOM 937 N N . GLU A 1 113 ? -2.420 15.163 -11.655 1.00 81.94 113 GLU A N 1
ATOM 938 C CA . GLU A 1 113 ? -3.401 14.128 -11.331 1.00 81.94 113 GLU A CA 1
ATOM 939 C C . 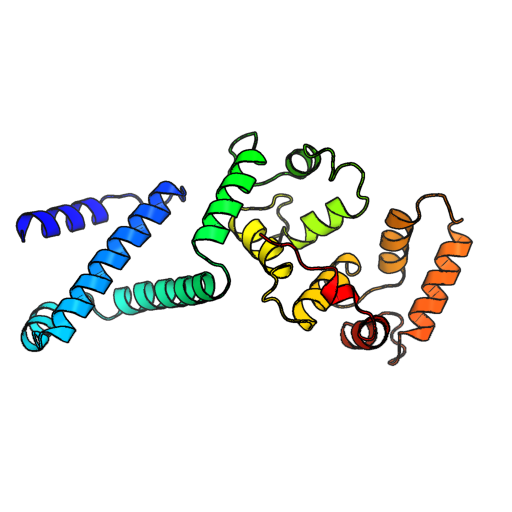GLU A 1 113 ? -3.077 13.404 -10.017 1.00 81.94 113 GLU A C 1
ATOM 941 O O . GLU A 1 113 ? -3.987 12.928 -9.339 1.00 81.94 113 GLU A O 1
ATOM 946 N N . LEU A 1 114 ? -1.796 13.329 -9.645 1.00 84.06 114 LEU A N 1
ATOM 947 C CA . LEU A 1 114 ? -1.347 12.698 -8.406 1.00 84.06 114 LEU A CA 1
ATOM 948 C C . LEU A 1 114 ? -1.400 13.667 -7.221 1.00 84.06 114 LEU A C 1
ATOM 950 O O . LEU A 1 114 ? -1.735 13.250 -6.117 1.00 84.06 114 LEU A O 1
ATOM 954 N N . GLN A 1 115 ? -1.198 14.968 -7.441 1.00 81.88 115 GLN A N 1
ATOM 955 C CA . GLN A 1 115 ? -1.194 15.968 -6.362 1.00 81.88 115 GLN A CA 1
ATOM 956 C C . GLN A 1 115 ? -2.480 15.999 -5.523 1.00 81.88 115 GLN A C 1
ATOM 958 O O . GLN A 1 115 ? -2.447 16.366 -4.351 1.00 81.88 115 GLN A O 1
ATOM 963 N N . GLN A 1 116 ? -3.620 15.637 -6.115 1.00 83.19 116 GLN A N 1
ATOM 964 C CA . GLN A 1 116 ? -4.915 15.632 -5.427 1.00 83.19 116 GLN A CA 1
ATOM 965 C C . GLN A 1 116 ? -5.235 14.304 -4.733 1.00 83.19 116 GLN A C 1
ATOM 967 O O . GLN A 1 116 ? -6.229 14.218 -4.011 1.00 83.19 116 GLN A O 1
ATOM 972 N N . ASN A 1 117 ? -4.436 13.260 -4.958 1.00 87.19 117 ASN A N 1
ATOM 973 C CA . ASN A 1 117 ? -4.702 11.937 -4.423 1.00 87.19 117 ASN A CA 1
ATOM 974 C C . ASN A 1 117 ? -3.972 11.750 -3.076 1.00 87.19 117 ASN A C 1
ATOM 976 O O . ASN A 1 117 ? -2.743 11.684 -3.046 1.00 87.19 117 ASN A O 1
ATOM 980 N N . PRO A 1 118 ? -4.707 11.608 -1.955 1.00 88.00 118 PRO A N 1
ATOM 981 C CA . PRO A 1 118 ? -4.115 11.532 -0.619 1.00 88.00 118 PRO A CA 1
ATOM 982 C C . PRO A 1 118 ? -3.320 10.243 -0.362 1.00 88.00 118 PRO A C 1
ATOM 984 O O . PRO A 1 118 ? -2.646 10.140 0.656 1.00 88.00 118 PRO A O 1
ATOM 987 N N . LEU A 1 119 ? -3.398 9.255 -1.258 1.00 89.94 119 LEU A N 1
ATOM 988 C CA . LEU A 1 119 ? -2.733 7.958 -1.114 1.00 89.94 119 LEU A CA 1
ATOM 989 C C . LEU A 1 119 ? -1.436 7.854 -1.916 1.00 89.94 119 LEU A C 1
ATOM 991 O O . LEU A 1 119 ? -0.812 6.799 -1.903 1.00 89.94 119 LEU A O 1
ATOM 995 N N . VAL A 1 120 ? -1.025 8.908 -2.626 1.00 90.75 120 VAL A N 1
ATOM 996 C CA . VAL A 1 120 ? 0.154 8.845 -3.506 1.00 90.75 120 VAL A CA 1
ATOM 997 C C . VAL A 1 120 ? 1.410 8.483 -2.738 1.00 90.75 120 VAL A C 1
ATOM 999 O O . VAL A 1 120 ? 2.123 7.590 -3.180 1.00 90.75 120 VAL A O 1
ATOM 1002 N N . GLN A 1 121 ? 1.622 9.073 -1.559 1.00 90.56 121 GLN A N 1
ATOM 1003 C CA . GLN A 1 121 ? 2.762 8.714 -0.719 1.00 90.56 121 GLN A CA 1
ATOM 1004 C C . GLN A 1 121 ? 2.756 7.220 -0.381 1.00 90.56 121 GLN A C 1
ATOM 1006 O O . GLN A 1 121 ? 3.750 6.546 -0.590 1.00 90.56 121 GLN A O 1
ATOM 1011 N N . ARG A 1 122 ? 1.601 6.672 0.020 1.00 92.50 122 ARG A N 1
ATOM 1012 C CA . ARG A 1 122 ? 1.472 5.239 0.322 1.00 92.50 122 ARG A CA 1
ATOM 1013 C C . ARG A 1 122 ? 1.773 4.357 -0.884 1.00 92.50 122 ARG A C 1
ATOM 1015 O O . ARG A 1 122 ? 2.383 3.311 -0.733 1.00 92.50 122 ARG A O 1
ATOM 1022 N N . VAL A 1 123 ? 1.357 4.762 -2.082 1.00 91.19 123 VAL A N 1
ATOM 1023 C CA . VAL A 1 123 ? 1.674 4.018 -3.310 1.00 91.19 123 VAL A CA 1
ATOM 1024 C C . VAL A 1 123 ? 3.176 4.047 -3.598 1.00 91.19 123 VAL A C 1
ATOM 1026 O O . VAL A 1 123 ? 3.721 3.011 -3.970 1.00 91.19 123 VAL A O 1
ATOM 1029 N N . ILE A 1 124 ? 3.830 5.195 -3.406 1.00 91.88 124 ILE A N 1
ATOM 1030 C CA . ILE A 1 124 ? 5.283 5.340 -3.569 1.00 91.88 124 ILE A CA 1
ATOM 1031 C C . ILE A 1 124 ? 6.012 4.459 -2.552 1.00 91.88 124 ILE A C 1
ATOM 1033 O O . ILE A 1 124 ? 6.840 3.656 -2.962 1.00 91.88 124 ILE A O 1
ATOM 1037 N N . ASP A 1 125 ? 5.622 4.511 -1.275 1.00 92.19 125 ASP A N 1
ATOM 1038 C CA . ASP A 1 125 ? 6.213 3.694 -0.206 1.00 92.19 125 ASP A CA 1
ATOM 1039 C C . ASP A 1 125 ? 6.078 2.182 -0.482 1.00 92.19 125 ASP A C 1
ATOM 1041 O O . ASP A 1 125 ? 6.914 1.391 -0.068 1.00 92.19 125 ASP A O 1
ATOM 1045 N N . ILE A 1 126 ? 5.016 1.746 -1.173 1.00 92.00 126 ILE A N 1
ATOM 1046 C CA . ILE A 1 126 ? 4.836 0.333 -1.559 1.00 92.00 126 ILE A CA 1
ATOM 1047 C C . ILE A 1 126 ? 5.697 -0.041 -2.771 1.00 92.00 126 ILE A C 1
ATOM 1049 O O . ILE A 1 126 ? 6.020 -1.218 -2.960 1.00 92.00 126 ILE A O 1
ATOM 1053 N N . PHE A 1 127 ? 5.986 0.924 -3.645 1.00 91.88 127 PHE A N 1
ATOM 1054 C CA . PHE A 1 127 ? 6.829 0.709 -4.817 1.00 91.88 127 PHE A CA 1
ATOM 1055 C C . PHE A 1 127 ? 8.305 0.663 -4.417 1.00 91.88 127 PHE A C 1
ATOM 1057 O O . PHE A 1 127 ? 9.010 -0.202 -4.929 1.00 91.88 127 PHE A O 1
ATOM 1064 N N . ASP A 1 128 ? 8.723 1.535 -3.499 1.00 93.88 128 ASP A N 1
ATOM 1065 C CA . ASP A 1 128 ? 10.048 1.573 -2.875 1.00 93.88 128 ASP A CA 1
ATOM 1066 C C . ASP A 1 128 ? 10.248 0.342 -1.971 1.00 93.88 128 ASP A C 1
ATOM 1068 O O . ASP A 1 128 ? 9.883 0.312 -0.796 1.00 93.88 128 ASP A O 1
ATOM 1072 N N . ALA A 1 129 ? 10.765 -0.737 -2.555 1.00 88.88 129 ALA A N 1
ATOM 1073 C CA . ALA A 1 129 ? 10.874 -2.024 -1.884 1.00 88.88 129 ALA A CA 1
ATOM 1074 C C . ALA A 1 129 ? 12.125 -2.115 -1.004 1.00 88.88 129 ALA A C 1
ATOM 1076 O O . ALA A 1 129 ? 12.181 -2.977 -0.119 1.00 88.88 129 ALA A O 1
ATOM 1077 N N . ASP A 1 130 ? 13.140 -1.292 -1.272 1.00 90.56 130 ASP A N 1
ATOM 1078 C CA . ASP A 1 130 ? 14.365 -1.224 -0.480 1.00 90.56 130 ASP A CA 1
ATOM 1079 C C . ASP A 1 130 ? 14.347 -0.119 0.597 1.00 90.56 130 ASP A C 1
ATOM 1081 O O . ASP A 1 130 ? 15.186 -0.150 1.504 1.00 90.56 130 ASP A O 1
ATOM 1085 N N . GLY A 1 131 ? 13.349 0.769 0.567 1.00 90.62 131 GLY A N 1
ATOM 1086 C CA . GLY A 1 131 ? 13.110 1.811 1.561 1.00 90.62 131 GLY A CA 1
ATOM 1087 C C . GLY A 1 131 ? 14.104 2.965 1.469 1.00 90.62 131 GLY A C 1
ATOM 1088 O O . GLY A 1 131 ? 14.396 3.602 2.489 1.00 90.62 131 GLY A O 1
ATOM 1089 N N . ASN A 1 132 ? 14.699 3.193 0.296 1.00 91.44 132 ASN A N 1
ATOM 1090 C CA . ASN A 1 132 ? 15.703 4.236 0.098 1.00 91.44 132 ASN A CA 1
ATOM 1091 C C . ASN A 1 132 ? 15.091 5.640 -0.108 1.00 91.44 132 ASN A C 1
ATOM 1093 O O . ASN A 1 132 ? 15.830 6.627 -0.070 1.00 91.44 132 ASN A O 1
ATOM 1097 N N . GLY A 1 133 ? 13.763 5.736 -0.245 1.00 90.62 133 GLY A N 1
ATOM 1098 C CA . GLY A 1 133 ? 13.004 6.970 -0.449 1.00 90.62 133 GLY A CA 1
ATOM 1099 C C . GLY A 1 133 ? 12.784 7.352 -1.917 1.00 90.62 133 GLY A C 1
ATOM 1100 O O . GLY A 1 133 ? 12.135 8.364 -2.189 1.00 90.62 133 GLY A O 1
ATOM 1101 N N . GLU A 1 134 ? 13.298 6.566 -2.858 1.00 93.44 134 GLU A N 1
ATOM 1102 C CA . GLU A 1 134 ? 13.182 6.756 -4.300 1.00 93.44 134 GLU A CA 1
ATOM 1103 C C . GLU A 1 134 ? 12.769 5.442 -4.979 1.00 93.44 134 GLU A C 1
ATOM 1105 O O . GLU A 1 134 ? 13.099 4.354 -4.529 1.00 93.44 134 GLU A O 1
ATOM 1110 N N . VAL A 1 135 ? 12.058 5.528 -6.105 1.00 94.38 135 VAL A N 1
ATOM 1111 C CA . VAL A 1 135 ? 11.597 4.337 -6.837 1.00 94.38 135 VAL A CA 1
ATOM 1112 C C . VAL A 1 135 ? 12.463 4.116 -8.069 1.00 94.38 135 VAL A C 1
ATOM 1114 O O . VAL A 1 135 ? 12.393 4.883 -9.035 1.00 94.38 135 VAL A O 1
ATOM 1117 N N . ASP A 1 136 ? 13.249 3.043 -8.088 1.00 93.12 136 ASP A N 1
ATOM 1118 C CA . ASP A 1 136 ? 14.062 2.696 -9.250 1.00 93.12 136 ASP A CA 1
ATOM 1119 C C . ASP A 1 136 ? 13.218 2.121 -10.409 1.00 93.12 136 ASP A C 1
ATOM 1121 O O . ASP A 1 136 ? 12.031 1.795 -10.290 1.00 93.12 136 ASP A O 1
ATOM 1125 N N . PHE A 1 137 ? 13.818 1.979 -11.597 1.00 89.81 137 PHE A N 1
ATOM 1126 C CA . PHE A 1 137 ? 13.075 1.458 -12.750 1.00 89.81 137 PHE A CA 1
ATOM 1127 C C . PHE A 1 137 ? 12.544 0.030 -12.539 1.00 89.81 137 PHE A C 1
ATOM 1129 O O . PHE A 1 137 ? 11.487 -0.322 -13.064 1.00 89.81 137 PHE A O 1
ATOM 1136 N N . LYS A 1 138 ? 13.263 -0.826 -11.810 1.00 88.56 138 LYS A N 1
ATOM 1137 C CA . LYS A 1 138 ? 12.836 -2.203 -11.542 1.00 88.56 138 LYS A CA 1
ATOM 1138 C C . LYS A 1 138 ? 11.640 -2.207 -10.590 1.00 88.56 138 LYS A C 1
ATOM 1140 O O . LYS A 1 138 ? 10.673 -2.916 -10.869 1.00 88.56 138 LYS A O 1
ATOM 1145 N N . GLU A 1 139 ? 11.690 -1.420 -9.528 1.00 91.50 139 GLU A N 1
ATOM 1146 C CA . GLU A 1 139 ? 10.616 -1.210 -8.557 1.00 91.50 139 GLU A CA 1
ATOM 1147 C C . GLU A 1 139 ? 9.372 -0.629 -9.217 1.00 91.50 139 GLU A C 1
ATOM 1149 O O . GLU A 1 139 ? 8.276 -1.166 -9.060 1.00 91.50 139 GLU A O 1
ATOM 1154 N N . PHE A 1 140 ? 9.545 0.363 -10.090 1.00 89.94 140 PHE A N 1
ATOM 1155 C CA . PHE A 1 140 ? 8.458 0.926 -10.882 1.00 89.94 140 PHE A CA 1
ATOM 1156 C C . PHE A 1 140 ? 7.754 -0.139 -11.737 1.00 89.94 140 PHE A C 1
ATOM 1158 O O . PHE A 1 140 ? 6.526 -0.226 -11.748 1.00 89.94 140 PHE A O 1
ATOM 1165 N N . ILE A 1 141 ? 8.507 -0.993 -12.443 1.00 87.56 141 ILE A N 1
ATOM 1166 C CA . ILE A 1 141 ? 7.919 -2.088 -13.234 1.00 87.56 141 ILE A CA 1
ATOM 1167 C C . ILE A 1 141 ? 7.212 -3.102 -12.329 1.00 87.56 141 ILE A C 1
ATOM 1169 O O . ILE A 1 141 ? 6.116 -3.556 -12.662 1.00 87.56 141 ILE A O 1
ATOM 1173 N N . GLN A 1 142 ? 7.810 -3.456 -11.191 1.00 84.88 142 GLN A N 1
ATOM 1174 C CA . GLN A 1 142 ? 7.217 -4.396 -10.241 1.00 84.88 142 GLN A CA 1
ATOM 1175 C C . GLN A 1 142 ? 5.912 -3.856 -9.650 1.00 84.88 142 GLN A C 1
ATOM 1177 O O . GLN A 1 142 ? 4.909 -4.570 -9.662 1.00 84.88 142 GLN A O 1
ATOM 1182 N N . GLY A 1 143 ? 5.881 -2.597 -9.221 1.00 85.31 143 GLY A N 1
ATOM 1183 C CA . GLY A 1 143 ? 4.681 -1.918 -8.740 1.00 85.31 143 GLY A CA 1
ATOM 1184 C C . GLY A 1 143 ? 3.583 -1.867 -9.800 1.00 85.31 143 GLY A C 1
ATOM 1185 O O . GLY A 1 143 ? 2.455 -2.299 -9.559 1.00 85.31 143 GLY A O 1
ATOM 1186 N N . MET A 1 144 ? 3.926 -1.448 -11.022 1.00 84.00 144 MET A N 1
ATOM 1187 C CA . MET A 1 144 ? 2.974 -1.374 -12.1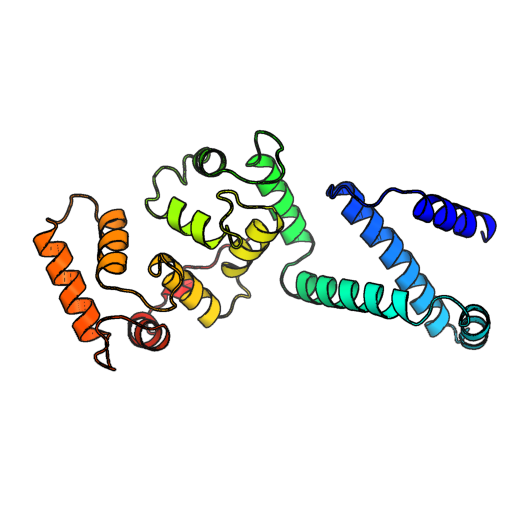36 1.00 84.00 144 MET A CA 1
ATOM 1188 C C . MET A 1 144 ? 2.430 -2.746 -12.551 1.00 84.00 144 MET A C 1
ATOM 1190 O O . MET A 1 144 ? 1.265 -2.849 -12.938 1.00 84.00 144 MET A O 1
ATOM 1194 N N . SER A 1 145 ? 3.226 -3.813 -12.423 1.00 81.94 145 SER A N 1
ATOM 1195 C CA . SER A 1 145 ? 2.784 -5.173 -12.753 1.00 81.94 145 SER A CA 1
ATOM 1196 C C . SER A 1 145 ? 1.609 -5.655 -11.890 1.00 81.94 145 SER A C 1
ATOM 1198 O O . SER A 1 145 ? 0.788 -6.442 -12.365 1.00 81.94 145 SER A O 1
ATOM 1200 N N . GLN A 1 146 ? 1.454 -5.125 -10.669 1.00 79.69 146 GLN A N 1
ATOM 1201 C CA . GLN A 1 146 ? 0.354 -5.480 -9.760 1.00 79.69 146 GLN A CA 1
ATOM 1202 C C . GLN A 1 146 ? -1.017 -5.009 -10.272 1.00 79.69 146 GLN A C 1
ATOM 1204 O O . GLN A 1 146 ? -2.049 -5.586 -9.925 1.00 79.69 146 GLN A O 1
ATOM 1209 N N . PHE A 1 147 ? -1.032 -4.004 -11.152 1.00 77.94 147 PHE A N 1
ATOM 1210 C CA . PHE A 1 147 ? -2.237 -3.469 -11.791 1.00 77.94 147 PHE A CA 1
ATOM 1211 C C . PHE A 1 147 ? -2.516 -4.074 -13.169 1.00 77.94 147 PHE A C 1
ATOM 1213 O O . PHE A 1 147 ? -3.482 -3.681 -13.828 1.00 77.94 147 PHE A O 1
ATOM 1220 N N . SER A 1 148 ? -1.699 -5.034 -13.613 1.00 76.31 148 SER A N 1
ATOM 1221 C CA . SER A 1 148 ? -1.895 -5.698 -14.897 1.00 76.31 148 SER A CA 1
ATOM 1222 C C . SER A 1 148 ? -3.242 -6.424 -14.946 1.00 76.31 148 SER A C 1
ATOM 1224 O O . SER A 1 148 ? -3.708 -7.026 -13.971 1.00 76.31 148 SER A O 1
ATOM 1226 N N . VAL A 1 149 ? -3.851 -6.444 -16.134 1.00 67.81 149 VAL A N 1
ATOM 1227 C CA . VAL A 1 149 ? -5.066 -7.223 -16.430 1.00 67.81 149 VAL A CA 1
ATOM 1228 C C . VAL A 1 149 ? -4.857 -8.713 -16.124 1.00 67.81 149 VAL A C 1
ATOM 1230 O O . VAL A 1 149 ? -5.798 -9.402 -15.736 1.00 67.81 149 VAL A O 1
ATOM 1233 N N . LYS A 1 150 ? -3.616 -9.204 -16.252 1.00 70.00 150 LYS A N 1
ATOM 1234 C CA . LYS A 1 150 ? -3.236 -10.599 -15.982 1.00 70.00 150 LYS A CA 1
ATOM 1235 C C . LYS A 1 150 ? -3.041 -10.910 -14.492 1.00 70.00 150 LYS A C 1
ATOM 1237 O O . LYS A 1 150 ? -2.872 -12.076 -14.151 1.00 70.00 150 LYS A O 1
ATOM 1242 N N . GLY A 1 151 ? -3.040 -9.893 -13.627 1.00 69.56 151 GLY A N 1
ATOM 1243 C CA . GLY A 1 151 ? -2.839 -10.052 -12.190 1.00 69.56 151 GLY A CA 1
ATOM 1244 C C . GLY A 1 151 ? -3.997 -10.794 -11.527 1.00 69.56 151 GLY A C 1
ATOM 1245 O O . GLY A 1 151 ? -5.172 -10.481 -11.761 1.00 69.56 151 GLY A O 1
ATOM 1246 N N . ASP A 1 152 ? -3.661 -11.765 -10.684 1.00 81.69 152 ASP A N 1
ATOM 1247 C CA . ASP A 1 152 ? -4.619 -12.541 -9.910 1.00 81.69 152 ASP A CA 1
ATOM 1248 C C . ASP A 1 152 ? -5.291 -11.689 -8.817 1.00 81.69 152 ASP A C 1
ATOM 1250 O O . ASP A 1 152 ? -4.833 -10.607 -8.434 1.00 81.69 152 ASP A O 1
ATOM 1254 N N . LYS A 1 153 ? -6.436 -12.173 -8.327 1.00 84.81 153 LYS A N 1
ATOM 1255 C CA . LYS A 1 153 ? -7.223 -11.475 -7.304 1.00 84.81 153 LYS A CA 1
ATOM 1256 C C . LYS A 1 153 ? -6.436 -11.291 -6.003 1.00 84.81 153 LYS A C 1
ATOM 1258 O O . LYS A 1 153 ? -6.586 -10.248 -5.371 1.00 84.81 153 LYS A O 1
ATOM 1263 N N . GLU A 1 154 ? -5.639 -12.278 -5.603 1.00 86.75 154 GLU A N 1
ATOM 1264 C CA . GLU A 1 154 ? -4.907 -12.243 -4.337 1.00 86.75 154 GLU A CA 1
ATOM 1265 C C . GLU A 1 154 ? -3.827 -11.163 -4.367 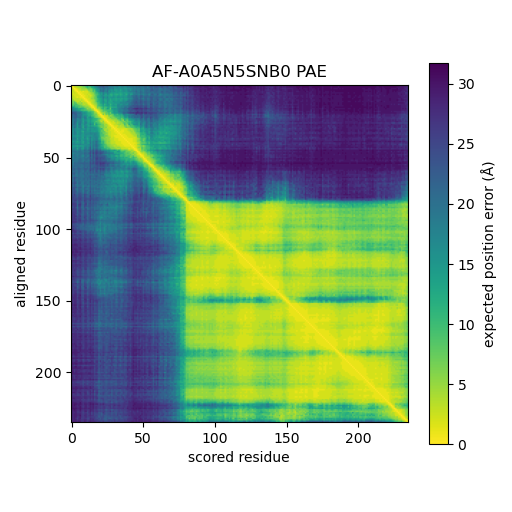1.00 86.75 154 GLU A C 1
ATOM 1267 O O . GLU A 1 154 ? -3.782 -10.345 -3.452 1.00 86.75 154 GLU A O 1
ATOM 1272 N N . SER A 1 155 ? -3.041 -11.067 -5.443 1.00 84.69 155 SER A N 1
ATOM 1273 C CA . SER A 1 155 ? -2.030 -10.012 -5.612 1.00 84.69 155 SER A CA 1
ATOM 1274 C C . SER A 1 155 ? -2.619 -8.605 -5.470 1.00 84.69 155 SER A C 1
ATOM 1276 O O . SER A 1 155 ? -2.053 -7.755 -4.785 1.00 84.69 155 SER A O 1
ATOM 1278 N N . LYS A 1 156 ? -3.806 -8.362 -6.038 1.00 86.50 156 LYS A N 1
ATOM 1279 C CA . LYS A 1 156 ? -4.497 -7.064 -5.919 1.00 86.50 156 LYS A CA 1
ATOM 1280 C C . LYS A 1 156 ? -4.998 -6.794 -4.503 1.00 86.50 156 LYS A C 1
ATOM 1282 O O . LYS A 1 156 ? -4.920 -5.663 -4.032 1.00 86.50 156 LYS A O 1
ATOM 1287 N N . LEU A 1 157 ? -5.493 -7.822 -3.813 1.00 89.75 157 LEU A N 1
ATOM 1288 C CA . LEU A 1 157 ? -5.884 -7.705 -2.408 1.00 89.75 157 LEU A CA 1
ATOM 1289 C C . LEU A 1 157 ? -4.671 -7.472 -1.503 1.00 89.75 157 LEU A C 1
ATOM 1291 O O . LEU A 1 157 ? -4.769 -6.666 -0.585 1.00 89.75 157 LEU A O 1
ATOM 1295 N N . ARG A 1 158 ? -3.520 -8.095 -1.787 1.00 90.75 158 ARG A N 1
ATOM 1296 C CA . ARG A 1 158 ? -2.258 -7.834 -1.076 1.00 90.75 158 ARG A CA 1
ATOM 1297 C C . ARG A 1 158 ? -1.782 -6.404 -1.275 1.00 90.75 158 ARG A C 1
ATOM 1299 O O . ARG A 1 158 ? -1.374 -5.773 -0.308 1.00 90.75 158 ARG A O 1
ATOM 1306 N N . PHE A 1 159 ? -1.880 -5.868 -2.490 1.00 89.81 159 PHE A N 1
ATOM 1307 C CA . PHE A 1 159 ? -1.578 -4.456 -2.716 1.00 89.81 159 PHE A CA 1
ATOM 1308 C C . PHE A 1 159 ? -2.504 -3.550 -1.896 1.00 89.81 159 PHE A C 1
ATOM 1310 O O . PHE A 1 159 ? -2.034 -2.646 -1.216 1.00 89.81 159 PHE A O 1
ATOM 1317 N N . ALA A 1 160 ? -3.815 -3.813 -1.917 1.00 90.94 160 ALA A N 1
ATOM 1318 C CA . ALA A 1 160 ? -4.775 -3.044 -1.127 1.00 90.94 160 ALA A CA 1
ATOM 1319 C C . ALA A 1 160 ? -4.489 -3.134 0.381 1.00 90.94 160 ALA A C 1
ATOM 1321 O O . ALA A 1 160 ? -4.611 -2.131 1.072 1.00 90.94 160 ALA A O 1
ATOM 1322 N N . PHE A 1 161 ? -4.072 -4.300 0.874 1.00 93.62 161 PHE A N 1
ATOM 1323 C CA . PHE A 1 161 ? -3.666 -4.501 2.264 1.00 93.62 161 PHE A CA 1
ATOM 1324 C C . PHE A 1 161 ? -2.457 -3.631 2.641 1.00 93.62 161 PHE A C 1
ATOM 1326 O O . PHE A 1 161 ? -2.518 -2.907 3.627 1.00 93.62 161 PHE A O 1
ATOM 1333 N N . ARG A 1 162 ? -1.411 -3.601 1.803 1.00 93.19 162 ARG A N 1
ATOM 1334 C CA . ARG A 1 162 ? -0.196 -2.785 2.021 1.00 93.19 162 ARG A CA 1
ATOM 1335 C C . ARG A 1 162 ? -0.429 -1.273 2.021 1.00 93.19 162 ARG A C 1
ATOM 1337 O O . ARG A 1 162 ? 0.389 -0.511 2.522 1.00 93.19 162 ARG A O 1
ATOM 1344 N N . ILE A 1 163 ? -1.542 -0.805 1.453 1.00 93.06 163 ILE A N 1
ATOM 1345 C CA . ILE A 1 163 ? -1.927 0.608 1.586 1.00 93.06 163 ILE A CA 1
ATOM 1346 C C . ILE A 1 163 ? -2.230 0.937 3.051 1.00 93.06 163 ILE A C 1
ATOM 1348 O O . ILE A 1 163 ? -1.909 2.042 3.489 1.00 93.06 163 ILE A O 1
ATOM 1352 N N . TYR A 1 164 ? -2.816 -0.015 3.784 1.00 94.69 164 TYR A N 1
ATOM 1353 C CA . TYR A 1 164 ? -3.156 0.113 5.197 1.00 94.69 164 TYR A CA 1
ATOM 1354 C C . TYR A 1 164 ? -2.002 -0.268 6.126 1.00 94.69 164 TYR A C 1
ATOM 1356 O O . TYR A 1 164 ? -1.756 0.478 7.060 1.00 94.69 164 TYR A O 1
ATOM 1364 N N . ASP A 1 165 ? -1.308 -1.374 5.866 1.00 95.81 165 ASP A N 1
ATOM 1365 C CA . ASP A 1 165 ? -0.137 -1.833 6.631 1.00 95.81 165 ASP A CA 1
ATOM 1366 C C . ASP A 1 165 ? 1.066 -0.905 6.353 1.00 95.81 165 ASP A C 1
ATOM 1368 O O . ASP A 1 165 ? 1.635 -0.907 5.257 1.00 95.81 165 ASP A O 1
ATOM 1372 N N . MET A 1 166 ? 1.379 -0.009 7.294 1.00 92.19 166 MET A N 1
ATOM 1373 C CA . MET A 1 166 ? 2.369 1.055 7.109 1.00 92.19 166 MET A CA 1
ATOM 1374 C C . MET A 1 166 ? 3.773 0.626 7.491 1.00 92.19 166 MET A C 1
ATOM 1376 O O . MET A 1 166 ? 4.724 1.059 6.833 1.00 92.19 166 MET A O 1
ATOM 1380 N N . ASP A 1 167 ? 3.905 -0.194 8.528 1.00 93.06 167 ASP A N 1
ATOM 1381 C CA . ASP A 1 167 ? 5.191 -0.707 8.994 1.00 93.06 167 ASP A CA 1
ATOM 1382 C C . ASP A 1 167 ? 5.597 -2.045 8.346 1.00 93.06 167 ASP A C 1
ATOM 1384 O O . ASP A 1 167 ? 6.745 -2.471 8.499 1.00 93.06 167 ASP A O 1
ATOM 1388 N N . ASN A 1 168 ? 4.721 -2.632 7.524 1.00 92.06 168 ASN A N 1
ATOM 1389 C CA . ASN A 1 168 ? 4.899 -3.913 6.843 1.00 92.06 168 ASN A CA 1
ATOM 1390 C C . ASN A 1 168 ? 5.077 -5.092 7.817 1.00 92.06 168 ASN A C 1
ATOM 1392 O O . ASN A 1 168 ? 5.777 -6.060 7.489 1.00 92.06 168 ASN A O 1
ATOM 1396 N N . ASP A 1 169 ? 4.465 -5.038 9.006 1.00 94.56 169 ASP A N 1
ATOM 1397 C CA . ASP A 1 169 ? 4.477 -6.144 9.969 1.00 94.56 169 ASP A CA 1
ATOM 1398 C C . ASP A 1 169 ? 3.537 -7.302 9.572 1.00 94.56 169 ASP A C 1
ATOM 1400 O O . ASP A 1 169 ? 3.610 -8.392 10.153 1.00 94.56 169 ASP A O 1
ATOM 1404 N N . GLY A 1 170 ? 2.721 -7.110 8.527 1.00 95.44 170 GLY A N 1
ATOM 1405 C CA . GLY A 1 170 ? 1.755 -8.087 8.030 1.00 95.44 170 GLY A CA 1
ATOM 1406 C C . GLY A 1 170 ? 0.386 -8.001 8.703 1.00 95.44 170 GLY A C 1
ATOM 1407 O O . GLY A 1 170 ? -0.468 -8.852 8.434 1.00 95.44 170 GLY A O 1
ATOM 1408 N N . TYR A 1 171 ? 0.163 -6.987 9.535 1.00 97.00 171 TYR A N 1
ATOM 1409 C CA . TYR A 1 171 ? -1.080 -6.703 10.230 1.00 97.00 171 TYR A CA 1
ATOM 1410 C C . TYR A 1 171 ? -1.482 -5.245 9.998 1.00 97.00 171 TYR A C 1
ATOM 1412 O O . TYR A 1 171 ? -0.660 -4.364 9.804 1.00 97.00 171 TYR A O 1
ATOM 1420 N N . ILE A 1 172 ? -2.781 -4.966 10.040 1.00 97.38 172 ILE A N 1
ATOM 1421 C CA . ILE A 1 172 ? -3.280 -3.592 10.087 1.00 97.38 172 ILE A CA 1
ATOM 1422 C C . ILE A 1 172 ? -3.629 -3.294 11.537 1.00 97.38 172 ILE A C 1
ATOM 1424 O O . ILE A 1 172 ? -4.618 -3.802 12.075 1.00 97.38 172 ILE A O 1
ATOM 1428 N N . SER A 1 173 ? -2.822 -2.462 12.180 1.00 97.31 173 SER A N 1
ATOM 1429 C CA . SER A 1 173 ? -3.092 -1.991 13.531 1.00 97.31 173 SER A CA 1
ATOM 1430 C C . SER A 1 173 ? -4.179 -0.908 13.563 1.00 97.31 173 SER A C 1
ATOM 1432 O O . SER A 1 173 ? -4.499 -0.248 12.569 1.00 97.31 173 SER A O 1
ATOM 1434 N N . ASN A 1 174 ? -4.731 -0.669 14.756 1.00 96.38 174 ASN A N 1
ATOM 1435 C CA . ASN A 1 174 ? -5.701 0.404 14.993 1.00 96.38 174 ASN A CA 1
ATOM 1436 C C . ASN A 1 174 ? -5.181 1.787 14.569 1.00 96.38 174 ASN A C 1
ATOM 1438 O O . ASN A 1 174 ? -5.898 2.549 13.917 1.00 96.38 174 ASN A O 1
ATOM 1442 N N . GLY A 1 175 ? -3.915 2.082 14.878 1.00 96.44 175 GLY A N 1
ATOM 1443 C CA . GLY A 1 175 ? -3.290 3.353 14.521 1.00 96.44 175 GLY A CA 1
ATOM 1444 C C . GLY A 1 175 ? -3.144 3.537 13.012 1.00 96.44 175 GLY A C 1
ATOM 1445 O O . GLY A 1 175 ? -3.445 4.611 12.493 1.00 96.44 175 GLY A O 1
ATOM 1446 N N . GLU A 1 176 ? -2.737 2.493 12.299 1.00 96.50 176 GLU A N 1
ATOM 1447 C CA . GLU A 1 176 ? -2.545 2.543 10.847 1.00 96.50 176 GLU A CA 1
ATOM 1448 C C . GLU A 1 176 ? -3.869 2.706 10.104 1.00 96.50 176 GLU A C 1
ATOM 1450 O O . GLU A 1 176 ? -4.009 3.591 9.253 1.00 96.50 176 GLU A O 1
ATOM 1455 N N . LEU A 1 177 ? -4.890 1.937 10.497 1.00 94.69 177 LEU A N 1
ATOM 1456 C CA . LEU A 1 177 ? -6.229 2.076 9.932 1.00 94.69 177 LEU A CA 1
ATOM 1457 C C . LEU A 1 177 ? -6.777 3.494 10.147 1.00 94.69 177 LEU A C 1
ATOM 1459 O O . LEU A 1 177 ? -7.346 4.086 9.226 1.00 94.69 177 LEU A O 1
ATOM 1463 N N . PHE A 1 178 ? -6.571 4.068 11.336 1.00 95.25 178 PHE A N 1
ATOM 1464 C CA . PHE A 1 178 ? -6.954 5.447 11.624 1.00 95.25 178 PHE A CA 1
ATOM 1465 C C . PHE A 1 178 ? -6.241 6.444 10.707 1.00 95.25 178 PHE A C 1
ATOM 1467 O O . PHE A 1 178 ? -6.897 7.306 10.118 1.00 95.25 178 PHE A O 1
ATOM 1474 N N . GLN A 1 179 ? -4.917 6.339 10.566 1.00 94.81 179 GLN A N 1
ATOM 1475 C CA . GLN A 1 179 ? -4.123 7.272 9.764 1.00 94.81 179 GLN A CA 1
ATOM 1476 C C . GLN A 1 179 ? -4.544 7.256 8.295 1.00 94.81 179 GLN A C 1
ATOM 1478 O O . GLN A 1 179 ? -4.815 8.312 7.719 1.00 94.81 179 GLN A O 1
ATOM 1483 N N . VAL A 1 180 ? -4.685 6.070 7.706 1.00 92.75 180 VAL A N 1
ATOM 1484 C CA . VAL A 1 180 ? -5.059 5.931 6.295 1.00 92.75 180 VAL A CA 1
ATOM 1485 C C . VAL A 1 180 ? -6.482 6.435 6.046 1.00 92.75 180 VAL A C 1
ATOM 1487 O O . VAL A 1 180 ? -6.720 7.178 5.091 1.00 92.75 180 VAL A O 1
ATOM 1490 N N . LEU A 1 181 ? -7.436 6.140 6.936 1.00 90.50 181 LEU A N 1
ATOM 1491 C CA . LEU A 1 181 ? -8.784 6.703 6.822 1.00 90.50 181 LEU A CA 1
ATOM 1492 C C . LEU A 1 181 ? -8.799 8.223 7.029 1.00 90.50 181 LEU A C 1
ATOM 1494 O O . LEU A 1 181 ? -9.567 8.921 6.363 1.00 90.50 181 LEU A O 1
ATOM 1498 N N . LYS A 1 182 ? -7.939 8.762 7.901 1.00 92.31 182 LYS A N 1
ATOM 1499 C CA . LYS A 1 182 ? -7.805 10.209 8.105 1.00 92.31 182 LYS A CA 1
ATOM 1500 C C . LYS A 1 182 ? -7.298 10.905 6.843 1.00 92.31 182 LYS A C 1
ATOM 1502 O O . LYS A 1 182 ? -7.824 11.964 6.506 1.00 92.31 182 LYS A O 1
ATOM 1507 N N . MET A 1 183 ? -6.353 10.300 6.120 1.00 90.19 183 MET A N 1
ATOM 1508 C CA . MET A 1 183 ? -5.876 10.805 4.825 1.00 90.19 183 MET A CA 1
ATOM 1509 C C . MET A 1 183 ? -7.007 10.867 3.786 1.00 90.19 183 MET A C 1
ATOM 1511 O O . MET A 1 183 ? -7.118 11.851 3.060 1.00 90.19 183 MET A O 1
ATOM 1515 N N . MET A 1 184 ? -7.885 9.859 3.742 1.00 87.38 184 MET A N 1
ATOM 1516 C CA . MET A 1 184 ? -8.994 9.803 2.777 1.00 87.38 184 MET A CA 1
ATOM 1517 C C . MET A 1 184 ? -10.163 10.736 3.128 1.00 87.38 184 MET A C 1
ATOM 1519 O O . MET A 1 184 ? -10.733 11.386 2.254 1.00 87.38 184 MET A O 1
ATOM 1523 N N . VAL A 1 185 ? -10.562 10.782 4.401 1.00 86.88 185 VAL A N 1
ATOM 1524 C CA . VAL A 1 185 ? -11.745 11.533 4.861 1.00 86.88 185 VAL A CA 1
ATOM 1525 C C . VAL A 1 185 ? -11.412 13.003 5.135 1.00 86.88 185 VAL A C 1
ATOM 1527 O O . VAL A 1 185 ? -12.294 13.867 5.071 1.00 86.88 185 VAL A O 1
ATOM 1530 N N . GLY A 1 186 ? -10.153 13.310 5.445 1.00 83.81 186 GLY A N 1
ATOM 1531 C CA . GLY A 1 186 ? -9.705 14.646 5.817 1.00 83.81 186 GLY A CA 1
ATOM 1532 C C . GLY A 1 186 ? -10.436 15.173 7.056 1.00 83.81 186 GLY A C 1
ATOM 1533 O O . GLY A 1 186 ? -10.532 14.507 8.089 1.00 83.81 186 GLY A O 1
ATOM 1534 N N . ASN A 1 187 ? -10.978 16.388 6.950 1.00 85.94 187 ASN A N 1
ATOM 1535 C CA . ASN A 1 187 ? -11.666 17.078 8.050 1.00 85.94 187 ASN A CA 1
ATOM 1536 C C . ASN A 1 187 ? -13.190 16.877 8.059 1.00 85.94 187 ASN A C 1
ATOM 1538 O O . ASN A 1 187 ? -13.888 17.541 8.824 1.00 85.94 187 ASN A O 1
ATOM 1542 N N . ASN A 1 188 ? -13.721 15.973 7.228 1.00 85.69 188 ASN A N 1
ATOM 1543 C CA . ASN A 1 188 ? -15.164 15.713 7.173 1.00 85.69 188 ASN A CA 1
ATOM 1544 C C . ASN A 1 188 ? -15.693 14.997 8.427 1.00 85.69 188 ASN A C 1
ATOM 1546 O O . ASN A 1 188 ? -16.881 15.090 8.730 1.00 85.69 188 ASN A O 1
ATOM 1550 N N . LEU A 1 189 ? -14.822 14.305 9.167 1.00 87.06 189 LEU A N 1
ATOM 1551 C CA . LEU A 1 189 ? -15.143 13.657 10.436 1.00 87.06 189 LEU A CA 1
ATOM 1552 C C . LEU A 1 189 ? -14.216 14.160 11.542 1.00 87.06 189 LEU A C 1
ATOM 1554 O O . LEU A 1 189 ? -13.027 14.401 11.319 1.00 87.06 189 LEU A O 1
ATOM 1558 N N . LYS A 1 190 ? -14.765 14.281 12.756 1.00 93.31 190 LYS A N 1
ATOM 1559 C CA . LYS A 1 190 ? -13.961 14.517 13.960 1.00 93.31 190 LYS A CA 1
ATOM 1560 C C . LYS A 1 190 ? -13.163 13.265 14.297 1.00 93.31 190 LYS A C 1
ATOM 1562 O O . LYS A 1 190 ? -13.661 12.156 14.118 1.00 93.31 190 LYS A O 1
ATOM 1567 N N . ASP A 1 191 ? -11.990 13.451 14.889 1.00 93.81 191 ASP A N 1
ATOM 1568 C CA . ASP A 1 191 ? -11.094 12.345 15.247 1.00 93.81 191 ASP A CA 1
ATOM 1569 C C . ASP A 1 191 ? -11.777 11.322 16.161 1.00 93.81 191 ASP A C 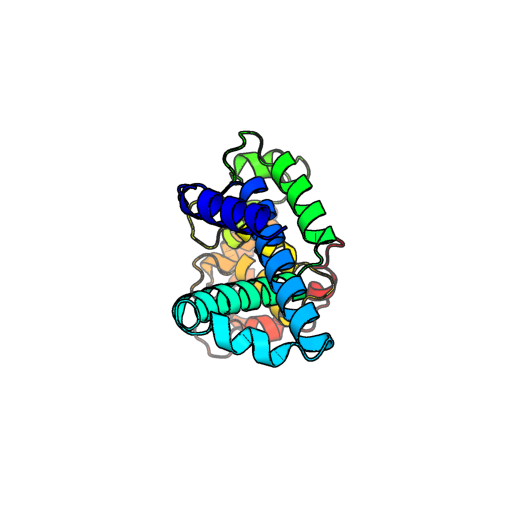1
ATOM 1571 O O . ASP A 1 191 ? -11.629 10.125 15.964 1.00 93.81 191 ASP A O 1
ATOM 1575 N N . THR A 1 192 ? -12.638 11.768 17.080 1.00 94.25 192 THR A N 1
ATOM 1576 C CA . THR A 1 192 ? -13.418 10.865 17.941 1.00 94.25 192 THR A CA 1
ATOM 1577 C C . THR A 1 192 ? -14.422 10.007 17.172 1.00 94.25 192 THR A C 1
ATOM 1579 O O . THR A 1 192 ? -14.623 8.846 17.514 1.00 94.25 192 THR A O 1
ATOM 1582 N N . GLN A 1 193 ? -15.057 10.552 16.131 1.00 92.75 193 GLN A N 1
ATOM 1583 C CA . GLN A 1 193 ? -15.987 9.795 15.288 1.00 92.75 193 GLN A CA 1
ATOM 1584 C C . GLN A 1 193 ? -15.230 8.816 14.396 1.00 92.75 193 GLN A C 1
ATOM 1586 O O . GLN A 1 193 ? -15.676 7.687 14.214 1.00 92.75 193 GLN A O 1
ATOM 1591 N N . LEU A 1 194 ? -14.082 9.242 13.864 1.00 93.38 194 LEU A N 1
ATOM 1592 C CA . LEU A 1 194 ? -13.221 8.386 13.064 1.00 93.38 194 LEU A CA 1
ATOM 1593 C C . LEU A 1 194 ? -12.685 7.215 13.896 1.00 93.38 194 LEU A C 1
ATOM 1595 O O . LEU A 1 194 ? -12.804 6.073 13.465 1.00 93.38 194 LEU A O 1
ATOM 1599 N N . GLN A 1 195 ? -12.211 7.479 15.116 1.00 94.88 195 GLN A N 1
ATOM 1600 C CA . GLN A 1 195 ? -11.742 6.446 16.039 1.00 94.88 195 GLN A CA 1
ATOM 1601 C C . GLN A 1 195 ? -12.841 5.423 16.351 1.00 94.88 195 GLN A C 1
ATOM 1603 O O . GLN A 1 195 ? -12.609 4.226 16.269 1.00 94.88 195 GLN A O 1
ATOM 1608 N N . GLN A 1 196 ? -14.078 5.872 16.591 1.00 93.62 196 GLN A N 1
ATOM 1609 C CA . GLN A 1 196 ? -15.208 4.959 16.802 1.00 93.62 196 GLN A CA 1
ATOM 1610 C C . GLN A 1 196 ? -15.502 4.058 15.595 1.00 93.62 196 GLN A C 1
ATOM 1612 O O . GLN A 1 196 ? -15.998 2.945 15.771 1.00 93.62 196 GLN A O 1
ATOM 1617 N N . ILE A 1 197 ? -15.264 4.538 14.371 1.00 90.62 197 ILE A N 1
ATOM 1618 C CA . ILE A 1 197 ? -15.414 3.730 13.154 1.00 90.62 197 ILE A CA 1
ATOM 1619 C C . ILE A 1 197 ? -14.281 2.706 13.069 1.00 90.62 197 ILE A C 1
ATOM 1621 O O . ILE A 1 197 ? -14.554 1.540 12.793 1.00 90.62 197 ILE A O 1
ATOM 1625 N N . VAL A 1 198 ? -13.044 3.122 13.344 1.00 92.62 198 VAL A N 1
ATOM 1626 C CA . VAL A 1 198 ? -11.861 2.248 13.381 1.00 92.62 198 VAL A CA 1
ATOM 1627 C C . VAL A 1 198 ? -12.064 1.119 14.390 1.00 92.62 198 VAL A C 1
ATOM 1629 O O . VAL A 1 198 ? -12.011 -0.047 14.007 1.00 92.62 198 VAL A O 1
ATOM 1632 N N . ASP A 1 199 ? -12.412 1.448 15.635 1.00 93.00 199 ASP A N 1
ATOM 1633 C CA . ASP A 1 199 ? -12.593 0.471 16.714 1.00 93.00 199 ASP A CA 1
ATOM 1634 C C . ASP A 1 199 ? -13.670 -0.565 16.366 1.00 93.00 199 ASP A C 1
ATOM 1636 O O . ASP A 1 199 ? -13.476 -1.765 16.546 1.00 93.00 199 ASP A O 1
ATOM 1640 N N . LYS A 1 200 ? -14.803 -0.117 15.805 1.00 92.31 200 LYS A N 1
ATOM 1641 C CA . LYS A 1 200 ? -15.877 -1.020 15.356 1.00 92.31 200 LYS A CA 1
ATOM 1642 C C . LYS A 1 200 ? -15.473 -1.878 14.163 1.00 92.31 200 LYS A C 1
ATOM 1644 O O . LYS A 1 200 ? -15.979 -2.987 14.033 1.00 92.31 200 LYS A O 1
ATOM 1649 N N . THR A 1 201 ? -14.628 -1.353 13.278 1.00 92.62 201 THR A N 1
ATOM 1650 C CA . THR A 1 201 ? -14.159 -2.082 12.095 1.00 92.62 201 THR A CA 1
ATOM 1651 C C . THR A 1 201 ? -13.234 -3.215 12.509 1.00 92.62 201 THR A C 1
ATOM 1653 O O . THR A 1 201 ? -13.431 -4.333 12.049 1.00 92.62 201 THR A O 1
ATOM 1656 N N . ILE A 1 202 ? -12.293 -2.947 13.419 1.00 92.44 202 ILE A N 1
ATOM 1657 C CA . ILE A 1 202 ? -11.388 -3.971 13.955 1.00 92.44 202 ILE A CA 1
ATOM 1658 C C . ILE A 1 202 ? -12.188 -5.012 14.718 1.00 92.44 202 ILE A C 1
ATOM 1660 O O . ILE A 1 202 ? -12.131 -6.171 14.348 1.00 92.44 202 ILE A O 1
ATOM 1664 N N . LEU A 1 203 ? -13.057 -4.602 15.647 1.00 93.19 203 LEU A N 1
ATOM 1665 C CA . LEU A 1 203 ? -13.905 -5.534 16.400 1.00 93.19 203 LEU A CA 1
ATOM 1666 C C . LEU A 1 203 ? -14.763 -6.453 15.508 1.00 93.19 203 LEU A C 1
ATOM 1668 O O . LEU A 1 203 ? -15.139 -7.545 15.917 1.00 93.19 203 LEU A O 1
ATOM 1672 N N . PHE A 1 204 ? -15.140 -5.996 14.312 1.00 92.25 204 PHE A N 1
ATOM 1673 C CA . PHE A 1 204 ? -15.905 -6.800 13.360 1.00 92.25 204 PHE A CA 1
ATOM 1674 C C . PHE A 1 204 ? -15.030 -7.741 12.516 1.00 92.25 204 PHE A C 1
ATOM 1676 O O . PHE A 1 204 ? -15.506 -8.795 12.090 1.00 92.25 204 PHE A O 1
ATOM 1683 N N . ALA A 1 205 ? -13.799 -7.333 12.209 1.00 93.12 205 ALA A N 1
ATOM 1684 C CA . ALA A 1 205 ? -12.892 -8.034 11.305 1.00 93.12 205 ALA A CA 1
ATOM 1685 C C . ALA A 1 205 ? -11.984 -9.044 12.022 1.00 93.12 205 ALA A C 1
ATOM 1687 O O . ALA A 1 205 ? -11.743 -10.113 11.463 1.00 93.12 205 ALA A O 1
ATOM 1688 N N . ASP A 1 206 ? -11.527 -8.682 13.220 1.00 95.19 206 ASP A N 1
ATOM 1689 C CA . ASP A 1 206 ? -10.636 -9.426 14.108 1.00 95.19 206 ASP A CA 1
ATOM 1690 C C . ASP A 1 206 ? -11.361 -10.662 14.666 1.00 95.19 206 ASP A C 1
ATOM 1692 O O . ASP A 1 206 ? -12.318 -10.557 15.440 1.00 95.19 206 ASP A O 1
ATOM 1696 N N . LYS A 1 207 ? -10.969 -11.845 14.190 1.00 94.25 207 LYS A N 1
ATOM 1697 C CA . LYS A 1 207 ? -11.579 -13.133 14.552 1.00 94.25 207 LYS A CA 1
ATOM 1698 C C . LYS A 1 207 ? -10.764 -13.890 15.580 1.00 94.25 207 LYS A C 1
ATOM 1700 O O . LYS A 1 207 ? -11.328 -14.773 16.231 1.00 94.25 207 LYS A O 1
ATOM 1705 N N . ASP A 1 208 ? -9.464 -13.634 15.648 1.00 94.75 208 ASP A N 1
ATOM 1706 C CA . ASP A 1 208 ? -8.568 -14.259 16.616 1.00 94.75 208 ASP A CA 1
ATOM 1707 C C . ASP A 1 208 ? -8.363 -13.419 17.890 1.00 94.75 208 ASP A C 1
ATOM 1709 O O . ASP A 1 208 ? -7.779 -13.918 18.854 1.00 94.75 208 ASP A O 1
ATOM 1713 N N . GLU A 1 209 ? -8.976 -12.234 17.943 1.00 94.62 209 GLU A N 1
ATOM 1714 C CA . GLU A 1 209 ? -9.013 -11.290 19.064 1.00 94.62 209 GLU A CA 1
ATOM 1715 C C . GLU A 1 209 ? -7.621 -10.751 19.443 1.00 94.62 209 GLU A C 1
ATOM 1717 O O . GLU A 1 209 ? -7.348 -10.470 20.618 1.00 94.62 209 GLU A O 1
ATOM 1722 N N . ASP A 1 210 ? -6.725 -10.592 18.461 1.00 94.62 210 ASP A N 1
ATOM 1723 C CA . ASP A 1 210 ? -5.379 -10.043 18.663 1.00 94.62 210 ASP A CA 1
ATOM 1724 C C . ASP A 1 210 ? -5.326 -8.498 18.653 1.00 94.62 210 ASP A C 1
ATOM 1726 O O . ASP A 1 210 ? -4.311 -7.892 19.022 1.00 94.62 210 ASP A O 1
ATOM 1730 N N . GLY A 1 211 ? -6.444 -7.846 18.315 1.00 93.75 211 GLY A N 1
ATOM 1731 C CA . GLY A 1 211 ? -6.601 -6.394 18.260 1.00 93.75 211 GLY A CA 1
ATOM 1732 C C . GLY A 1 211 ? -6.054 -5.745 16.986 1.00 93.75 211 GLY A C 1
ATOM 1733 O O . GLY A 1 211 ? -5.989 -4.509 16.911 1.00 93.75 211 GLY A O 1
ATOM 1734 N N . LYS A 1 212 ? -5.653 -6.540 15.996 1.00 96.12 212 LYS A N 1
ATOM 1735 C CA . LYS A 1 212 ? -5.199 -6.126 14.669 1.00 96.12 212 LYS A CA 1
ATOM 1736 C C . LYS A 1 212 ? -6.014 -6.862 13.595 1.00 96.12 212 LYS A C 1
ATOM 1738 O O . LYS A 1 212 ? -6.990 -7.537 13.884 1.00 96.12 212 LYS A O 1
ATOM 1743 N N . ILE A 1 213 ? -5.696 -6.613 12.324 1.00 96.75 213 ILE A N 1
ATOM 1744 C CA . ILE A 1 213 ? -6.317 -7.312 11.191 1.00 96.75 213 ILE A CA 1
ATOM 1745 C C . ILE A 1 213 ? -5.211 -7.945 10.355 1.00 96.75 213 ILE A C 1
ATOM 1747 O O . ILE A 1 213 ? -4.439 -7.229 9.712 1.00 96.75 213 ILE A O 1
ATOM 1751 N N . ASN A 1 214 ? -5.150 -9.272 10.318 1.00 96.75 214 ASN A N 1
ATOM 1752 C CA . ASN A 1 214 ? -4.238 -9.996 9.432 1.00 96.75 214 ASN A CA 1
ATOM 1753 C C . ASN A 1 214 ? -4.779 -10.075 7.985 1.00 96.75 214 ASN A C 1
ATOM 1755 O O . ASN A 1 214 ? -5.900 -9.655 7.666 1.00 96.75 214 ASN A O 1
ATOM 1759 N N . PHE A 1 215 ? -3.970 -10.597 7.059 1.00 95.44 215 PHE A N 1
ATOM 1760 C CA . PHE A 1 215 ? -4.341 -10.647 5.641 1.00 95.44 215 PHE A CA 1
ATOM 1761 C C . PHE A 1 215 ? -5.583 -11.516 5.371 1.00 95.44 215 PHE A C 1
ATOM 1763 O O . PHE A 1 215 ? -6.417 -11.168 4.525 1.00 95.44 215 PHE A O 1
ATOM 1770 N N . GLU A 1 216 ? -5.733 -12.639 6.069 1.00 94.88 216 GLU A N 1
ATOM 1771 C CA . GLU A 1 216 ? -6.873 -13.546 5.941 1.00 94.88 216 GLU A CA 1
ATOM 1772 C C . GLU A 1 216 ? -8.178 -12.884 6.406 1.00 94.88 216 GLU A C 1
ATOM 1774 O O . GLU A 1 216 ? -9.213 -12.990 5.734 1.00 94.88 216 GLU A O 1
ATOM 1779 N N . GLU A 1 217 ? -8.136 -12.158 7.519 1.00 95.00 217 GLU A N 1
ATOM 1780 C CA . GLU A 1 217 ? -9.260 -11.394 8.058 1.00 95.00 217 GLU A CA 1
ATOM 1781 C C . GLU A 1 217 ? -9.665 -10.272 7.118 1.00 95.00 217 GLU A C 1
ATOM 1783 O O . GLU A 1 217 ? -10.843 -10.185 6.747 1.00 95.00 217 GLU A O 1
ATOM 1788 N N . PHE A 1 218 ? -8.691 -9.501 6.629 1.00 93.62 218 PHE A N 1
ATOM 1789 C CA . PHE A 1 218 ? -8.905 -8.497 5.594 1.00 93.62 218 PHE A CA 1
ATOM 1790 C C . PHE A 1 218 ? -9.596 -9.116 4.376 1.00 93.62 218 PHE A C 1
ATOM 1792 O O . PHE A 1 218 ? -10.663 -8.658 3.962 1.00 93.62 218 PHE A O 1
ATOM 1799 N N . CYS A 1 219 ? -9.070 -10.223 3.842 1.00 91.69 219 CYS A N 1
ATOM 1800 C CA . CYS A 1 219 ? -9.686 -10.934 2.722 1.00 91.69 219 CYS A CA 1
ATOM 1801 C C . CYS A 1 219 ? -11.114 -11.395 3.023 1.00 91.69 219 CYS A C 1
ATOM 1803 O O . CYS A 1 219 ? -11.947 -11.415 2.119 1.00 91.69 219 CYS A O 1
ATOM 1805 N N . SER A 1 220 ? -11.434 -11.744 4.265 1.00 90.06 220 SER A N 1
ATOM 1806 C CA . SER A 1 220 ? -12.792 -12.141 4.632 1.00 90.06 220 SER A CA 1
ATOM 1807 C C . SER A 1 220 ? -13.780 -10.967 4.624 1.00 90.06 220 SER A C 1
ATOM 1809 O O . SER A 1 220 ? -14.940 -11.150 4.247 1.00 90.06 220 SER A O 1
ATOM 1811 N N . VAL A 1 221 ? -13.311 -9.757 4.945 1.00 87.25 221 VAL A N 1
ATOM 1812 C CA . VAL A 1 221 ? -14.111 -8.524 4.937 1.00 87.25 221 VAL A CA 1
ATOM 1813 C C . VAL A 1 221 ? -14.271 -7.970 3.518 1.00 87.25 221 VAL A C 1
ATOM 1815 O O . VAL A 1 221 ? -15.388 -7.702 3.075 1.00 87.25 221 VAL A O 1
ATOM 1818 N N . VAL A 1 222 ? -13.172 -7.822 2.770 1.00 84.81 222 VAL A N 1
ATOM 1819 C CA . VAL A 1 222 ? -13.175 -7.186 1.436 1.00 84.81 222 VAL A CA 1
ATO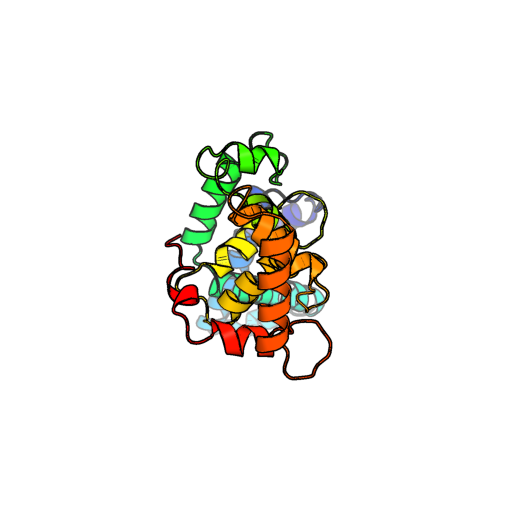M 1820 C C . VAL A 1 222 ? -13.248 -8.170 0.275 1.00 84.81 222 VAL A C 1
ATOM 1822 O O . VAL A 1 222 ? -13.554 -7.766 -0.845 1.00 84.81 222 VAL A O 1
ATOM 1825 N N . GLY A 1 223 ? -13.034 -9.465 0.489 1.00 73.88 223 GLY A N 1
ATOM 1826 C CA . GLY A 1 223 ? -12.971 -10.461 -0.586 1.00 73.88 223 GLY A CA 1
ATOM 1827 C C . GLY A 1 223 ? -14.272 -10.639 -1.369 1.00 73.88 223 GLY A C 1
ATOM 1828 O O . GLY A 1 223 ? -14.221 -11.048 -2.532 1.00 73.88 223 GLY A O 1
ATOM 1829 N N . ASN A 1 224 ? -15.418 -10.284 -0.784 1.00 72.38 224 ASN A N 1
ATOM 1830 C CA . ASN A 1 224 ? -16.720 -10.278 -1.463 1.00 72.38 224 ASN A CA 1
ATOM 1831 C C . ASN A 1 224 ? -16.972 -9.006 -2.288 1.00 72.38 224 ASN A C 1
ATOM 1833 O O . ASN A 1 224 ? -17.987 -8.903 -2.973 1.00 72.38 224 ASN A O 1
ATOM 1837 N N . THR A 1 225 ? -16.057 -8.038 -2.243 1.00 76.56 225 THR A N 1
ATOM 1838 C CA . THR A 1 225 ? -16.158 -6.795 -3.006 1.00 76.56 225 THR A CA 1
ATOM 1839 C C . THR A 1 225 ? -15.424 -6.897 -4.347 1.00 76.56 225 THR A C 1
ATOM 1841 O O . THR A 1 225 ? -14.385 -7.549 -4.495 1.00 76.56 225 THR A O 1
ATOM 1844 N N . ASP A 1 226 ? -15.939 -6.192 -5.353 1.00 75.94 226 ASP A N 1
ATOM 1845 C CA . ASP A 1 226 ? -15.339 -6.113 -6.692 1.00 75.94 226 ASP A CA 1
ATOM 1846 C C . ASP A 1 226 ? -14.139 -5.141 -6.769 1.00 75.94 226 ASP A C 1
ATOM 1848 O O . ASP A 1 226 ? -13.769 -4.686 -7.852 1.00 75.94 226 ASP A O 1
ATOM 1852 N N . VAL A 1 227 ? -13.495 -4.820 -5.639 1.00 76.62 227 VAL A N 1
ATOM 1853 C CA . VAL A 1 227 ? -12.350 -3.888 -5.572 1.00 76.62 227 VAL A CA 1
ATOM 1854 C C . VAL A 1 227 ? -11.213 -4.332 -6.498 1.00 76.62 227 VAL A C 1
ATOM 1856 O O . VAL A 1 227 ? -10.711 -3.538 -7.288 1.00 76.62 227 VAL A O 1
ATOM 1859 N N . HIS A 1 228 ? -10.899 -5.628 -6.514 1.00 73.44 228 HIS A N 1
ATOM 1860 C CA . HIS A 1 228 ? -9.892 -6.220 -7.402 1.00 73.44 228 HIS A CA 1
ATOM 1861 C C . HIS A 1 228 ? -10.171 -6.017 -8.908 1.00 73.44 228 HIS A C 1
ATOM 1863 O O . HIS A 1 228 ? -9.240 -6.027 -9.711 1.00 73.44 228 HIS A O 1
ATOM 1869 N N . LYS A 1 229 ? -11.432 -5.815 -9.323 1.00 76.62 229 LYS A N 1
ATOM 1870 C CA . LYS A 1 229 ? -11.776 -5.512 -10.725 1.00 76.62 229 LYS A CA 1
ATOM 1871 C C . LYS A 1 229 ? -11.515 -4.050 -11.081 1.00 76.62 229 LYS A C 1
ATOM 1873 O O . LYS A 1 229 ? -11.285 -3.748 -12.245 1.00 76.62 229 LYS A O 1
ATOM 1878 N N . LYS A 1 230 ? -11.548 -3.154 -10.089 1.00 80.06 230 LYS A N 1
ATOM 1879 C CA . LYS A 1 230 ? -11.248 -1.723 -10.256 1.00 80.06 230 LYS A CA 1
ATOM 1880 C C . LYS A 1 230 ? -9.746 -1.427 -10.240 1.00 80.06 230 LYS A C 1
ATOM 1882 O O . LYS A 1 230 ? -9.334 -0.388 -10.736 1.00 80.06 230 LYS A O 1
ATOM 1887 N N . MET A 1 231 ? -8.935 -2.338 -9.703 1.00 74.94 231 MET A N 1
ATOM 1888 C CA . MET A 1 231 ? -7.469 -2.246 -9.668 1.00 74.94 231 MET A CA 1
ATOM 1889 C C . MET A 1 231 ? -6.845 -2.855 -10.929 1.00 74.94 231 MET A C 1
ATOM 1891 O O . MET A 1 231 ? -6.028 -3.773 -10.862 1.00 74.94 231 MET A O 1
ATOM 1895 N N . VAL A 1 232 ? -7.299 -2.388 -12.090 1.00 76.81 232 VAL A N 1
ATOM 1896 C CA . VAL A 1 232 ? -6.788 -2.798 -13.399 1.00 76.81 232 VAL A CA 1
ATOM 1897 C C . VAL A 1 232 ? -6.478 -1.546 -14.197 1.00 76.81 232 VAL A C 1
ATOM 1899 O O . VAL A 1 232 ? -7.345 -0.691 -14.368 1.00 76.81 232 VAL A O 1
ATOM 1902 N N . VAL A 1 233 ? -5.246 -1.449 -14.681 1.00 74.06 233 VAL A N 1
ATOM 1903 C CA . VAL A 1 233 ? -4.810 -0.383 -15.580 1.00 74.06 233 VAL A CA 1
ATOM 1904 C C . VAL A 1 233 ? -4.362 -1.033 -16.879 1.00 74.06 233 VAL A C 1
ATOM 1906 O O . VAL A 1 233 ? -3.495 -1.905 -16.870 1.00 74.06 233 VAL A O 1
ATOM 1909 N N . ASP A 1 234 ? -4.945 -0.606 -17.998 1.00 61.44 234 ASP A N 1
ATOM 1910 C CA . ASP A 1 234 ? -4.451 -0.989 -19.319 1.00 61.44 234 ASP A CA 1
ATOM 1911 C C . ASP A 1 234 ? -3.130 -0.249 -19.573 1.00 61.44 234 ASP A C 1
ATOM 1913 O O . ASP A 1 234 ? -3.097 0.961 -19.829 1.00 61.44 234 ASP A O 1
ATOM 1917 N N . VAL A 1 235 ? -2.021 -0.975 -19.427 1.00 55.03 235 VAL A N 1
ATOM 1918 C CA . VAL A 1 235 ? -0.659 -0.460 -19.627 1.00 55.03 235 VAL A CA 1
ATOM 1919 C C . VAL A 1 235 ? -0.257 -0.511 -21.098 1.00 55.03 235 VAL A C 1
ATOM 1921 O O . VAL A 1 235 ? -0.470 -1.541 -21.784 1.00 55.03 235 VAL A O 1
#

Secondary structure (DSSP, 8-state):
-HHHHHHHHHHHTTS------HHHHHHHHHHHHHHHHHHHHHHHTT-GGGTGGGTTSSTTHHHHHHHHHHHHHHHHHHHS-HHHHHHHHHHHHHH-SS--SEE-HHHHTTSHHHHT-TTHHHHHHHH-SS-SSSEEHHHHHHHHHTTSTT--HHHHHHHHHHHH-SS-SSEE-HHHHHHHHHHHHTTSS-HHHHHHHHHHHHHHH-SS-SSSEEHHHHHHHHTTSTHHHHS----

Sequence (235 aa):
MFCSLQRALTTASKCNFSTFSPDKIFLRTKIIMVVCLYYKYLYQHSLAPYIEIYSSLIHKHIFFLIFGAWYMWFKLCDLVDADEIRRLGKRFRKLDLDNSGSLSVEEFMSLPELQQNPLVQRVIDIFDADGNGEVDFKEFIQGMSQFSVKGDKESKLRFAFRIYDMDNDGYISNGELFQVLKMMVGNNLKDTQLQQIVDKTILFADKDEDGKINFEEFCSVVGNTDVHKKMVVDV

Nearest PDB structures (foldseek):
  3ll8-assembly2_D  TM=9.959E-01  e=2.653E-21  Homo sapiens
  3ll8-assembly3_B  TM=9.850E-01  e=1.817E-21  Homo sapiens
  1aui-assembly1_B  TM=9.941E-01  e=6.307E-21  Homo sapiens
  7u0u-assembly1_A  TM=9.572E-01  e=7.984E-18  Aspergillus fumigatus
  5b8i-assembly1_B  TM=9.732E-01  e=2.233E-17  Coccidioides immitis RS

InterPro domains:
  IPR002048 EF-hand domain [PF13499] (87-145)
  IPR002048 EF-hand domain [PF13499] (154-221)
  IPR002048 EF-hand domain [PS50222] (115-150)
  IPR002048 EF-hand domain [PS50222] (152-187)
  IPR002048 EF-hand domain [PS50222] (193-228)
  IPR002048 EF-hand domain [SM00054] (87-115)
  IPR002048 EF-hand domain [SM00054] (119-147)
  IPR002048 EF-hand domain [SM00054] (156-184)
  IPR002048 EF-hand domain [SM00054] (197-225)
  IPR002048 EF-hand domain [cd00051] (156-222)
  IPR011992 EF-hand domain pair [SSF47473] (73-230)
  IPR018247 EF-Hand 1, calcium-binding site [PS00018] (128-140)
  IPR018247 EF-Hand 1, calcium-binding site [PS00018] (165-177)
  IPR018247 EF-Hand 1, calcium-binding site [PS00018] (206-218)